Protein AF-A0A952RTI9-F1 (afdb_monomer)

Nearest PDB structures (foldseek):
  5ods-assembly3_C  TM=1.769E-01  e=3.449E+00  Mus musculus
  5ods-assembly1_A  TM=1.584E-01  e=3.066E+00  Mus musculus

pLDDT: mean 79.65, std 17.28, range [29.3, 97.5]

Radius of gyration: 19.79 Å; Cα contacts (8 Å, |Δi|>4): 293; chains: 1; bounding box: 66×37×66 Å

Sequence (195 aa):
MLRVKTCDDAWTSMADKKTHFGRAGEYYGMSELLLRGWNVAVPVVDVGDDVFVIDDNDKTTWRLQVKSAETGPIAEADGNGVKARFKLSRTQLRSLQRIELFYMLLIRVDASWRFLVIPRPELLEIRNTYVAAAADREGPGRRPLGDDTATTDGLPFEVVLRGEDATGWGASLTPYLERWPETLPVVAGGPGTIA

Structure (mmCIF, N/CA/C/O backbone):
data_AF-A0A952RTI9-F1
#
_entry.id   AF-A0A952RTI9-F1
#
loop_
_atom_site.group_PDB
_atom_site.id
_atom_site.type_symbol
_atom_site.label_atom_id
_atom_site.label_alt_id
_atom_site.label_comp_id
_atom_site.label_asym_id
_atom_site.label_entity_id
_atom_site.label_seq_id
_atom_site.pdbx_PDB_ins_code
_atom_site.Cartn_x
_atom_site.Cartn_y
_atom_site.Cartn_z
_atom_site.occupancy
_atom_site.B_iso_or_equiv
_atom_site.auth_seq_id
_atom_site.auth_comp_id
_atom_site.auth_asym_id
_atom_site.auth_atom_id
_atom_site.pdbx_PDB_model_num
ATOM 1 N N . MET A 1 1 ? -43.842 2.335 -42.121 1.00 35.84 1 MET A N 1
ATOM 2 C CA . MET A 1 1 ? -42.745 1.343 -42.108 1.00 35.84 1 MET A CA 1
ATOM 3 C C . MET A 1 1 ? -41.555 1.976 -41.392 1.00 35.84 1 MET A C 1
ATOM 5 O O . MET A 1 1 ? -41.280 3.140 -41.640 1.00 35.84 1 MET A O 1
ATOM 9 N N . LEU A 1 2 ? -40.976 1.242 -40.439 1.00 36.69 2 LEU A N 1
ATOM 10 C CA . LEU A 1 2 ? -39.936 1.604 -39.463 1.00 36.69 2 LEU A CA 1
ATOM 11 C C . LEU A 1 2 ? -38.740 2.440 -39.980 1.00 36.69 2 LEU A C 1
ATOM 13 O O . LEU A 1 2 ? -38.192 2.117 -41.028 1.00 36.69 2 LEU A O 1
ATOM 17 N N . ARG A 1 3 ? -38.184 3.323 -39.131 1.00 29.30 3 ARG A N 1
ATOM 18 C CA . ARG A 1 3 ? -37.031 3.019 -38.238 1.00 29.30 3 ARG A CA 1
ATOM 19 C C . ARG A 1 3 ? -36.640 4.259 -37.418 1.00 29.30 3 ARG A C 1
ATOM 21 O O . ARG A 1 3 ? -36.122 5.227 -37.962 1.00 29.30 3 ARG A O 1
ATOM 28 N N . VAL A 1 4 ? -36.836 4.189 -36.102 1.00 36.44 4 VAL A N 1
ATOM 29 C CA . VAL A 1 4 ? -36.137 5.046 -35.133 1.00 36.44 4 VAL A CA 1
ATOM 30 C C . VAL A 1 4 ? -34.721 4.486 -34.994 1.00 36.44 4 VAL A C 1
ATOM 32 O O . VAL A 1 4 ? -34.559 3.297 -34.721 1.00 36.44 4 VAL A O 1
ATOM 35 N N . LYS A 1 5 ? -33.698 5.312 -35.235 1.00 36.62 5 LYS A N 1
ATOM 36 C CA . LYS A 1 5 ? -32.313 5.002 -34.863 1.00 36.62 5 LYS A CA 1
ATOM 37 C C . LYS A 1 5 ? -32.137 5.383 -33.395 1.00 36.62 5 LYS A C 1
ATOM 39 O O . LYS A 1 5 ? -32.067 6.566 -33.083 1.00 36.62 5 LYS A O 1
ATOM 44 N N . THR A 1 6 ? -32.075 4.390 -32.518 1.00 40.50 6 THR A N 1
ATOM 45 C CA . THR A 1 6 ? -31.477 4.531 -31.190 1.00 40.50 6 THR A CA 1
ATOM 46 C C . THR A 1 6 ? -29.986 4.798 -31.364 1.00 40.50 6 THR A C 1
ATOM 48 O O . THR A 1 6 ? -29.289 4.063 -32.065 1.00 40.50 6 THR A O 1
ATOM 51 N N . CYS A 1 7 ? -29.518 5.892 -30.776 1.00 43.66 7 CYS A N 1
ATOM 52 C CA . CYS A 1 7 ? -28.118 6.282 -30.763 1.00 43.66 7 CYS A CA 1
ATOM 53 C C . CYS A 1 7 ? -27.741 6.700 -29.342 1.00 43.66 7 CYS A C 1
ATOM 55 O O . CYS A 1 7 ? -27.224 7.783 -29.151 1.00 43.66 7 CYS A O 1
ATOM 57 N N . ASP A 1 8 ? -28.027 5.850 -28.365 1.00 46.75 8 ASP A N 1
ATOM 58 C CA . ASP A 1 8 ? -27.614 6.003 -26.972 1.00 46.75 8 ASP A CA 1
ATOM 59 C C . ASP A 1 8 ? -27.373 4.585 -26.450 1.00 46.75 8 ASP A C 1
ATOM 61 O O . ASP A 1 8 ? -28.240 3.753 -26.683 1.00 46.75 8 ASP A O 1
ATOM 65 N N . ASP A 1 9 ? -26.182 4.299 -25.896 1.00 42.75 9 ASP A N 1
ATOM 66 C CA . ASP A 1 9 ? -25.894 3.205 -24.923 1.00 42.75 9 ASP A CA 1
ATOM 67 C C . ASP A 1 9 ? -24.438 2.682 -24.927 1.00 42.75 9 ASP A C 1
ATOM 69 O O . ASP A 1 9 ? -24.103 1.762 -24.184 1.00 42.75 9 ASP A O 1
ATOM 73 N N . ALA A 1 10 ? -23.508 3.262 -25.696 1.00 41.84 10 ALA A N 1
ATOM 74 C CA . ALA A 1 10 ? -22.124 2.752 -25.725 1.00 41.84 10 ALA A CA 1
ATOM 75 C C . ALA A 1 10 ? -21.120 3.487 -24.809 1.00 41.84 10 ALA A C 1
ATOM 77 O O . ALA A 1 10 ? -20.019 2.982 -24.601 1.00 41.84 10 ALA A O 1
ATOM 78 N N . TRP A 1 11 ? -21.460 4.653 -24.246 1.00 36.94 11 TRP A N 1
ATOM 79 C CA . TRP A 1 11 ? -20.490 5.498 -23.521 1.00 36.94 11 TRP A CA 1
ATOM 80 C C . TRP A 1 11 ? -20.607 5.477 -21.986 1.00 36.94 11 TRP A C 1
ATOM 82 O O . TRP A 1 11 ? -19.689 5.933 -21.309 1.00 36.94 11 TRP A O 1
ATOM 92 N N . THR A 1 12 ? -21.649 4.864 -21.418 1.00 39.53 12 THR A N 1
ATOM 93 C CA . THR A 1 12 ? -21.889 4.872 -19.956 1.00 39.53 12 THR A CA 1
ATOM 94 C C . THR A 1 12 ? -21.325 3.636 -19.223 1.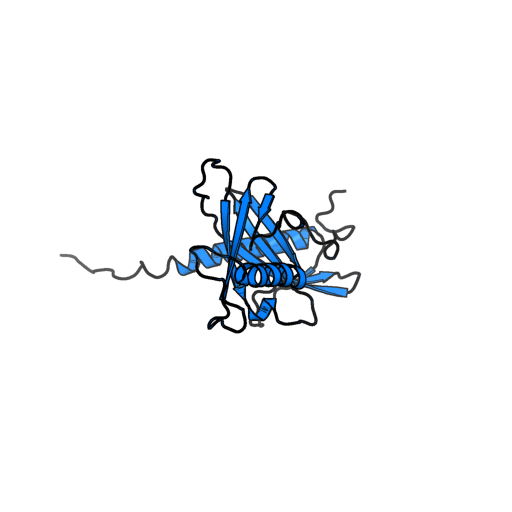00 39.53 12 THR A C 1
ATOM 96 O O . THR A 1 12 ? -21.234 3.625 -18.006 1.00 39.53 12 THR A O 1
ATOM 99 N N . SER A 1 13 ? -20.859 2.588 -19.921 1.00 43.34 13 SER A N 1
ATOM 100 C CA . SER A 1 13 ? -20.587 1.270 -19.294 1.00 43.34 13 SER A CA 1
ATOM 101 C C . SER A 1 13 ? -19.142 1.007 -18.809 1.00 43.34 13 SER A C 1
ATOM 103 O O . SER A 1 13 ? -18.921 0.094 -18.011 1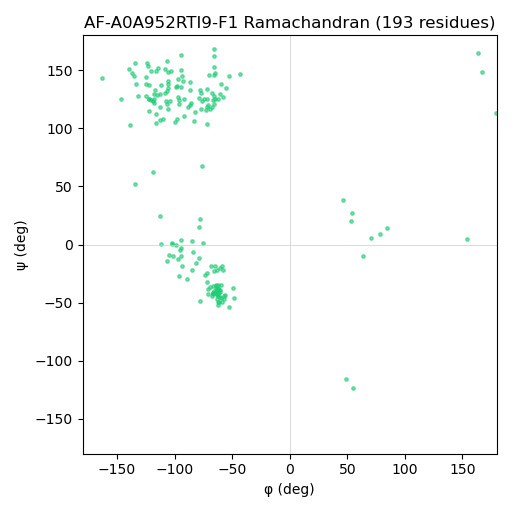.00 43.34 13 SER A O 1
ATOM 105 N N . MET A 1 14 ? -18.127 1.754 -19.268 1.00 38.09 14 MET A N 1
ATOM 106 C CA . MET A 1 14 ? -16.716 1.447 -18.935 1.00 38.09 14 MET A CA 1
ATOM 107 C C . MET A 1 14 ? -16.154 2.237 -17.746 1.00 38.09 14 MET A C 1
ATOM 109 O O . MET A 1 14 ? -15.252 1.739 -17.070 1.00 38.09 14 MET A O 1
ATOM 113 N N . ALA A 1 15 ? -16.678 3.436 -17.475 1.00 37.06 15 ALA A N 1
ATOM 114 C CA . ALA A 1 15 ? -16.286 4.226 -16.308 1.00 37.06 15 ALA A CA 1
ATOM 115 C C . ALA A 1 15 ? -16.779 3.575 -15.002 1.00 37.06 15 ALA A C 1
ATOM 117 O O . ALA A 1 15 ? -16.024 3.514 -14.036 1.00 37.06 15 ALA A O 1
ATOM 118 N N . ASP A 1 16 ? -17.976 2.977 -15.020 1.00 49.84 16 ASP A N 1
ATOM 119 C CA . ASP A 1 16 ? -18.555 2.288 -13.864 1.00 49.84 16 ASP A CA 1
ATOM 120 C C . ASP A 1 16 ? -17.783 1.024 -13.468 1.00 49.84 16 ASP A C 1
ATOM 122 O O . ASP A 1 16 ? -17.550 0.769 -12.295 1.00 49.84 16 ASP A O 1
ATOM 126 N N . LYS A 1 17 ? -17.321 0.188 -14.400 1.00 52.53 17 LYS A N 1
ATOM 127 C CA . LYS A 1 17 ? -16.718 -1.107 -14.010 1.00 52.53 17 LYS A CA 1
ATOM 128 C C . LYS A 1 17 ? -15.402 -0.956 -13.237 1.00 52.53 17 LYS A C 1
ATOM 130 O O . LYS A 1 17 ? -15.154 -1.709 -12.296 1.00 52.53 17 LYS A O 1
ATOM 135 N N . LYS A 1 18 ? -14.591 0.052 -13.580 1.00 59.44 18 LYS A N 1
ATOM 136 C CA . LYS A 1 18 ? -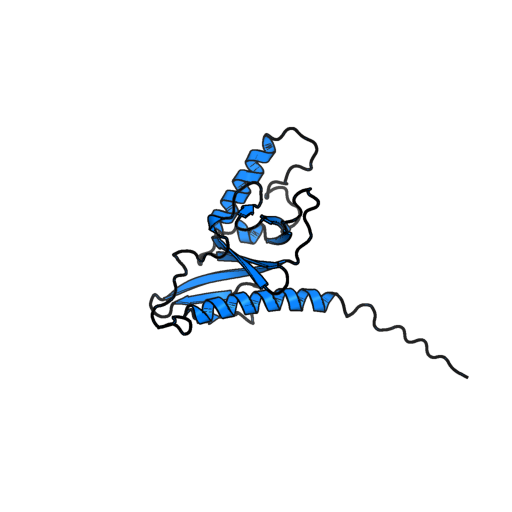13.334 0.345 -12.870 1.00 59.44 18 LYS A CA 1
ATOM 137 C C . LYS A 1 18 ? -13.573 0.932 -11.479 1.00 59.44 18 LYS A C 1
ATOM 139 O O . LYS A 1 18 ? -12.795 0.642 -10.572 1.00 59.44 18 LYS A O 1
ATOM 144 N N . THR A 1 19 ? -14.647 1.701 -11.285 1.00 70.00 19 THR A N 1
ATOM 145 C CA . THR A 1 19 ? -15.013 2.217 -9.957 1.00 70.00 19 THR A CA 1
ATOM 146 C C . THR A 1 19 ? -15.523 1.099 -9.048 1.00 70.00 19 THR A C 1
ATOM 148 O O . THR A 1 19 ? -15.126 1.059 -7.886 1.00 70.00 19 THR A O 1
ATOM 151 N N . HIS A 1 20 ? -16.293 0.133 -9.569 1.00 83.56 20 HIS A N 1
ATOM 152 C CA . HIS A 1 20 ? -16.716 -1.048 -8.799 1.00 83.56 20 HIS A CA 1
ATOM 153 C C . HIS A 1 20 ? -15.528 -1.910 -8.352 1.00 83.56 20 HIS A C 1
ATOM 155 O O . HIS A 1 20 ? -15.497 -2.355 -7.209 1.00 83.56 20 HIS A O 1
ATOM 161 N N . PHE A 1 21 ? -14.531 -2.123 -9.219 1.00 86.31 21 PHE A N 1
ATOM 162 C CA . PHE A 1 21 ? -13.329 -2.884 -8.860 1.00 86.31 21 PHE A CA 1
ATOM 163 C C . PHE A 1 21 ? -12.467 -2.164 -7.810 1.00 86.31 21 PHE A C 1
ATOM 165 O O . PHE A 1 21 ? -11.995 -2.785 -6.854 1.00 86.31 21 PHE A O 1
ATOM 172 N N . GLY A 1 22 ? -12.300 -0.844 -7.955 1.00 85.06 22 GLY A N 1
ATOM 173 C CA . GLY A 1 22 ? -11.693 0.019 -6.935 1.00 85.06 22 GLY A CA 1
ATOM 174 C C . GLY A 1 22 ? -12.379 -0.150 -5.581 1.00 85.06 22 GLY A C 1
ATOM 175 O O . GLY A 1 22 ? -11.751 -0.528 -4.591 1.00 85.06 22 GLY A O 1
ATOM 176 N N . ARG A 1 23 ? -13.704 0.017 -5.584 1.00 87.38 23 ARG A N 1
ATOM 177 C CA . ARG A 1 23 ? -14.547 -0.057 -4.391 1.00 87.38 23 ARG A CA 1
ATOM 178 C C . ARG A 1 23 ? -14.564 -1.444 -3.745 1.00 87.38 23 ARG A C 1
ATOM 180 O O . ARG A 1 23 ? -14.554 -1.544 -2.525 1.00 87.38 23 ARG A O 1
ATOM 187 N N . ALA A 1 24 ? -14.558 -2.515 -4.537 1.00 90.12 24 ALA A N 1
ATOM 188 C CA . ALA A 1 24 ? -14.469 -3.881 -4.022 1.00 90.12 24 ALA A CA 1
ATOM 189 C C . ALA A 1 24 ? -13.156 -4.112 -3.261 1.00 90.12 24 ALA A C 1
ATOM 191 O O . ALA A 1 24 ? -13.159 -4.754 -2.212 1.00 90.12 24 ALA A O 1
ATOM 192 N N . GLY A 1 25 ? -12.049 -3.554 -3.763 1.00 90.31 25 GLY A N 1
ATOM 193 C CA . GLY A 1 25 ? -10.776 -3.559 -3.051 1.00 90.31 25 GLY A CA 1
ATOM 194 C C . GLY A 1 25 ? -10.849 -2.783 -1.733 1.00 90.31 25 GLY A C 1
ATOM 195 O O . GLY A 1 25 ? -10.443 -3.290 -0.693 1.00 90.31 25 GLY A O 1
ATOM 196 N N . GLU A 1 26 ? -11.423 -1.581 -1.744 1.00 90.44 26 GLU A N 1
ATOM 197 C CA . GLU A 1 26 ? -11.623 -0.796 -0.518 1.00 90.44 26 GLU A CA 1
ATOM 198 C C . GLU A 1 26 ? -12.447 -1.556 0.531 1.00 90.44 26 GLU A C 1
ATOM 200 O O . GLU A 1 26 ? -12.034 -1.635 1.687 1.00 90.44 26 GLU A O 1
ATOM 205 N N . TYR A 1 27 ? -13.567 -2.173 0.138 1.00 92.06 27 TYR A N 1
ATOM 206 C CA . TYR A 1 27 ? -14.384 -2.988 1.045 1.00 92.06 27 TYR A CA 1
ATOM 207 C C . TYR A 1 27 ? -13.639 -4.199 1.592 1.00 92.06 27 TYR A C 1
ATOM 209 O O . TYR A 1 27 ? -13.789 -4.496 2.773 1.00 92.06 27 TYR A O 1
ATOM 217 N N . TYR A 1 28 ? -12.807 -4.848 0.778 1.00 93.31 28 TYR A N 1
ATOM 218 C CA . TYR A 1 28 ? -11.943 -5.928 1.244 1.00 93.31 28 TYR A CA 1
ATOM 219 C C . TYR A 1 28 ? -10.947 -5.441 2.310 1.00 93.31 28 TYR A C 1
ATOM 221 O O . TYR A 1 28 ? -10.856 -6.018 3.389 1.00 93.31 28 TYR A O 1
ATOM 229 N N . GLY A 1 29 ? -10.234 -4.338 2.056 1.00 91.25 29 GLY A N 1
ATOM 230 C CA . GLY A 1 29 ? -9.284 -3.788 3.031 1.00 91.25 29 GLY A CA 1
ATOM 231 C C . GLY A 1 29 ? -9.959 -3.382 4.345 1.00 91.25 29 GLY A C 1
ATOM 232 O O . GLY A 1 29 ? -9.448 -3.667 5.428 1.00 91.25 29 GLY A O 1
ATOM 233 N N . MET A 1 30 ? -11.143 -2.772 4.257 1.00 91.62 30 MET A N 1
ATOM 234 C CA . MET A 1 30 ? -11.935 -2.404 5.431 1.00 91.62 30 MET A CA 1
ATOM 235 C C . MET A 1 30 ? -12.455 -3.621 6.200 1.00 91.62 30 MET A C 1
ATOM 237 O O . MET A 1 30 ? -12.406 -3.609 7.429 1.00 91.62 30 MET A O 1
ATOM 241 N N . SER A 1 31 ? -12.928 -4.672 5.521 1.00 92.06 31 SER A N 1
ATOM 242 C CA . SER A 1 31 ? -13.403 -5.880 6.206 1.00 92.06 31 SER A CA 1
ATOM 243 C C . SER A 1 31 ? -12.283 -6.560 6.984 1.00 92.06 31 SER A C 1
ATOM 245 O O . SER A 1 31 ? -12.502 -6.967 8.121 1.00 92.06 31 SER A O 1
ATOM 247 N N . GLU A 1 32 ? -11.077 -6.619 6.417 1.00 92.88 32 GLU A N 1
ATOM 248 C CA . GLU A 1 32 ? -9.913 -7.185 7.104 1.00 92.88 32 GLU A CA 1
ATOM 249 C C . GLU A 1 32 ? -9.544 -6.389 8.363 1.00 92.88 32 GLU A C 1
ATOM 251 O O . GLU A 1 32 ? -9.291 -6.968 9.419 1.00 92.88 32 GLU A O 1
ATOM 256 N N . LEU A 1 33 ? -9.562 -5.055 8.291 1.00 90.31 33 LEU A N 1
ATOM 257 C CA . LEU A 1 33 ? -9.317 -4.198 9.454 1.00 90.31 33 LEU A CA 1
ATOM 258 C C . LEU A 1 33 ? -10.369 -4.387 10.553 1.00 90.31 33 LEU A C 1
ATOM 260 O O . LEU A 1 33 ? -10.013 -4.524 11.725 1.00 90.31 33 LEU A O 1
ATOM 264 N N . LEU A 1 34 ? -11.649 -4.440 10.175 1.00 89.19 34 LEU A N 1
ATOM 265 C CA . LEU A 1 34 ? -12.750 -4.681 11.109 1.00 89.19 34 LEU A CA 1
ATOM 266 C C . LEU A 1 34 ? -12.605 -6.042 11.794 1.00 89.19 34 LEU A C 1
ATOM 268 O O . LEU A 1 34 ? -12.724 -6.125 13.014 1.00 89.19 34 LEU A O 1
ATOM 272 N N . LEU A 1 35 ? -12.284 -7.099 11.039 1.00 87.94 35 LEU A N 1
ATOM 273 C CA . LEU A 1 35 ? -12.009 -8.431 11.591 1.00 87.94 35 LEU A CA 1
ATOM 274 C C . LEU A 1 35 ? -10.829 -8.403 12.569 1.00 87.94 35 LEU A C 1
ATOM 276 O O . LEU A 1 35 ? -10.855 -9.066 13.602 1.00 87.94 35 LEU A O 1
ATOM 280 N N . ARG A 1 36 ? -9.823 -7.570 12.312 1.00 88.06 36 ARG A N 1
ATOM 281 C CA . ARG A 1 36 ? -8.685 -7.372 13.219 1.00 88.06 36 ARG A CA 1
ATOM 282 C C . ARG A 1 36 ? -9.013 -6.525 14.454 1.00 88.06 36 ARG A C 1
ATOM 284 O O . ARG A 1 36 ? -8.119 -6.314 15.267 1.00 88.06 36 ARG A O 1
ATOM 291 N N . GLY A 1 37 ? -10.262 -6.078 14.612 1.00 86.06 37 GLY A N 1
ATOM 292 C CA . GLY A 1 37 ? -10.751 -5.322 15.769 1.00 86.06 37 GLY A CA 1
ATOM 293 C C . GLY A 1 37 ? -10.508 -3.819 15.698 1.00 86.06 37 GLY A C 1
ATOM 294 O O . GLY A 1 37 ? -10.652 -3.135 16.706 1.00 86.06 37 GLY A O 1
ATOM 295 N N . TRP A 1 38 ? -10.164 -3.297 14.521 1.00 86.88 38 TRP A N 1
ATOM 296 C CA . TRP A 1 38 ? -9.994 -1.864 14.325 1.00 86.88 38 TRP A CA 1
ATOM 297 C C . TRP A 1 38 ? -11.311 -1.187 13.974 1.00 86.88 38 TRP A C 1
ATOM 299 O O . TRP A 1 38 ? -12.074 -1.685 13.145 1.00 86.88 38 TRP A O 1
ATOM 309 N N . ASN A 1 39 ? -11.537 0.003 14.531 1.00 85.38 39 ASN A N 1
ATOM 310 C CA . ASN A 1 39 ? -12.637 0.852 14.099 1.00 85.38 39 ASN A CA 1
ATOM 311 C C . ASN A 1 39 ? -12.255 1.557 12.799 1.00 85.38 39 ASN A C 1
ATOM 313 O O . ASN A 1 39 ? -11.224 2.226 12.713 1.00 85.38 39 ASN A O 1
ATOM 317 N N . VAL A 1 40 ? -13.102 1.408 11.786 1.00 86.38 40 VAL A N 1
ATOM 318 C CA . VAL A 1 40 ? -12.881 1.960 10.451 1.00 86.38 40 VAL A CA 1
ATOM 319 C C . VAL A 1 40 ? -13.823 3.138 10.225 1.00 86.38 40 VAL A C 1
ATOM 321 O O . VAL A 1 40 ? -15.041 2.989 10.307 1.00 86.38 40 VAL A O 1
ATOM 324 N N . ALA A 1 41 ? -13.265 4.305 9.909 1.00 83.81 41 ALA A N 1
ATOM 325 C CA . ALA A 1 41 ? -14.017 5.510 9.578 1.00 83.81 41 ALA A CA 1
ATOM 326 C C . ALA A 1 41 ? -13.706 5.962 8.145 1.00 83.81 41 ALA A C 1
ATOM 328 O O . ALA A 1 41 ? -12.551 6.186 7.781 1.00 83.81 41 ALA A O 1
ATOM 329 N N . VAL A 1 42 ? -14.756 6.124 7.335 1.00 79.69 42 VAL A N 1
ATOM 330 C CA . VAL A 1 42 ? -14.657 6.631 5.960 1.00 79.69 42 VAL A CA 1
ATOM 331 C C . VAL A 1 42 ? -15.183 8.068 5.930 1.00 79.69 42 VAL A C 1
ATOM 333 O O . VAL A 1 42 ? -16.363 8.285 6.225 1.00 79.69 42 VAL A O 1
ATOM 336 N N . PRO A 1 43 ? -14.352 9.068 5.597 1.00 67.12 43 PRO A N 1
ATOM 337 C CA . PRO A 1 43 ? -14.804 10.447 5.504 1.00 67.12 43 PRO A CA 1
ATOM 338 C C . PRO A 1 43 ? -15.681 10.621 4.257 1.00 67.12 43 PRO A C 1
ATOM 340 O O . PRO A 1 43 ? -15.237 10.427 3.134 1.00 67.12 43 PRO A O 1
ATOM 343 N N . VAL A 1 44 ? -16.946 11.002 4.446 1.00 58.84 44 VAL A N 1
ATOM 344 C CA . VAL A 1 44 ? -17.898 11.217 3.333 1.00 58.84 44 VAL A CA 1
ATOM 345 C C . VAL A 1 44 ? -17.778 12.625 2.729 1.00 58.84 44 VAL A C 1
ATOM 347 O O . VAL A 1 44 ? -18.185 12.854 1.595 1.00 58.84 44 VAL A O 1
ATOM 350 N N . VAL A 1 45 ? -17.236 13.580 3.492 1.00 53.97 45 VAL A N 1
ATOM 351 C CA . VAL A 1 45 ? -17.219 15.018 3.155 1.00 53.97 45 VAL A CA 1
ATOM 352 C C . VAL A 1 45 ? -15.832 15.504 2.720 1.00 53.97 45 VAL A C 1
ATOM 354 O O . VAL A 1 45 ? -15.713 16.589 2.155 1.00 53.97 45 VAL A O 1
ATOM 357 N N . ASP A 1 46 ? -14.784 14.719 2.970 1.00 47.47 46 ASP A N 1
ATOM 358 C CA . ASP A 1 46 ? -13.410 15.113 2.666 1.00 47.47 46 ASP A CA 1
ATOM 359 C C . ASP A 1 46 ? -12.976 14.592 1.289 1.00 47.47 46 ASP A C 1
ATOM 361 O O . ASP A 1 46 ? -13.422 13.542 0.832 1.00 47.47 46 ASP A O 1
ATOM 365 N N . VAL A 1 47 ? -12.084 15.321 0.623 1.00 53.50 47 VAL A N 1
ATOM 366 C CA . VAL A 1 47 ? -11.635 15.068 -0.765 1.00 53.50 47 VAL A CA 1
ATOM 367 C C . VAL A 1 47 ? -10.608 13.914 -0.827 1.00 53.50 47 VAL A C 1
ATOM 369 O O . VAL A 1 47 ? -9.807 13.816 -1.753 1.00 53.50 47 VAL A O 1
ATOM 372 N N . GLY A 1 48 ? -10.592 13.040 0.182 1.00 54.84 48 GLY A N 1
ATOM 373 C CA . GLY A 1 48 ? -9.612 11.967 0.339 1.00 54.84 48 GLY A CA 1
ATOM 374 C C . GLY A 1 48 ? -10.176 10.587 0.009 1.00 54.84 48 GLY A C 1
ATOM 375 O O . GLY A 1 48 ? -11.222 10.205 0.519 1.00 54.84 48 GLY A O 1
ATOM 376 N N . ASP A 1 49 ? -9.420 9.799 -0.760 1.00 61.91 49 ASP A N 1
ATOM 377 C CA . ASP A 1 49 ? -9.654 8.357 -0.976 1.00 61.91 49 ASP A CA 1
ATOM 378 C C . ASP A 1 49 ? -9.146 7.500 0.213 1.00 61.91 49 ASP A C 1
ATOM 380 O O . ASP A 1 49 ? -8.905 6.299 0.066 1.00 61.91 49 ASP A O 1
ATOM 384 N N . ASP A 1 50 ? -8.877 8.120 1.364 1.00 69.81 50 ASP A N 1
ATOM 385 C CA . ASP A 1 50 ? -8.224 7.483 2.506 1.00 69.81 50 ASP A CA 1
ATOM 386 C C . ASP A 1 50 ? -9.241 7.003 3.544 1.00 69.81 50 ASP A C 1
ATOM 388 O O . ASP A 1 50 ? -10.220 7.680 3.860 1.00 69.81 50 ASP A O 1
ATOM 392 N N . VAL A 1 51 ? -8.952 5.849 4.137 1.00 78.44 51 VAL A N 1
ATOM 393 C CA . VAL A 1 51 ? -9.689 5.278 5.264 1.00 78.44 51 VAL A CA 1
ATOM 394 C C . VAL A 1 51 ? -8.951 5.602 6.561 1.00 78.44 51 VAL A C 1
ATOM 396 O O . VAL A 1 51 ? -7.731 5.457 6.630 1.00 78.44 51 VAL A O 1
ATOM 399 N N . PHE A 1 52 ? -9.669 6.013 7.605 1.00 81.75 52 PHE 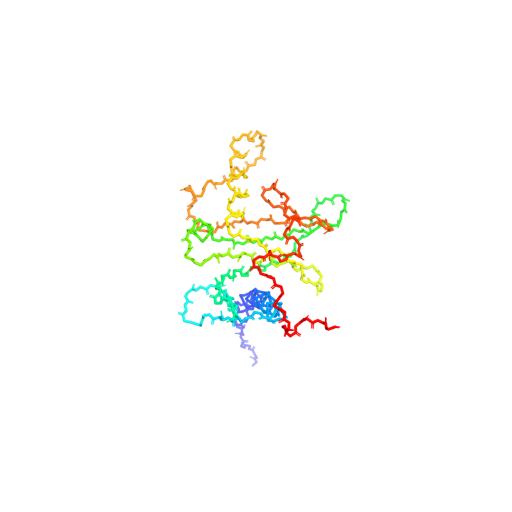A N 1
ATOM 400 C CA . PHE A 1 52 ? -9.100 6.171 8.943 1.00 81.75 52 PHE A CA 1
ATOM 401 C C . PHE A 1 52 ? -9.327 4.911 9.766 1.00 81.75 52 PHE A C 1
ATOM 403 O O . PHE A 1 52 ? -10.421 4.348 9.783 1.00 81.75 52 PHE A O 1
ATOM 410 N N . VAL A 1 53 ? -8.279 4.490 10.459 1.00 77.69 53 VAL A N 1
ATOM 411 C CA . VAL A 1 53 ? -8.265 3.299 11.301 1.00 77.69 53 VAL A CA 1
ATOM 412 C C . VAL A 1 53 ? -7.929 3.745 12.717 1.00 77.69 53 VAL A C 1
ATOM 414 O O . VAL A 1 53 ? -6.927 4.430 12.916 1.00 77.69 53 VAL A O 1
ATOM 417 N N . ILE A 1 54 ? -8.783 3.411 13.680 1.00 80.69 54 ILE A N 1
ATOM 418 C CA . ILE A 1 54 ? -8.685 3.886 15.063 1.00 80.69 54 ILE A CA 1
ATOM 419 C C . ILE A 1 54 ? -8.653 2.681 16.002 1.00 80.69 54 ILE A C 1
ATOM 421 O O . ILE A 1 54 ? -9.530 1.816 15.927 1.00 80.69 54 ILE A O 1
ATOM 425 N N . ASP A 1 55 ? -7.658 2.640 16.888 1.00 76.50 55 ASP A N 1
ATOM 426 C CA . ASP A 1 55 ? -7.680 1.763 18.062 1.00 76.50 55 ASP A CA 1
ATOM 427 C C . ASP A 1 55 ? -8.402 2.488 19.199 1.00 76.50 55 ASP A C 1
ATOM 429 O O . ASP A 1 55 ? -7.982 3.570 19.617 1.00 76.50 55 ASP A O 1
ATOM 433 N N . ASP A 1 56 ? -9.492 1.907 19.693 1.00 65.50 56 ASP A N 1
ATOM 434 C CA . ASP A 1 56 ? -10.260 2.483 20.800 1.00 65.50 56 ASP A CA 1
ATOM 435 C C . ASP A 1 56 ? -9.510 2.377 22.143 1.00 65.50 56 ASP A C 1
ATOM 437 O O . ASP A 1 56 ? -9.704 3.204 23.034 1.00 65.50 56 ASP A O 1
ATOM 441 N N . ASN A 1 57 ? -8.596 1.405 22.275 1.00 64.69 57 ASN A N 1
ATOM 442 C CA . ASN A 1 57 ? -7.842 1.174 23.509 1.00 64.69 57 ASN A CA 1
ATOM 443 C C . ASN A 1 57 ? -6.699 2.183 23.671 1.00 64.69 57 ASN A C 1
ATOM 445 O O . ASN A 1 57 ? -6.570 2.810 24.722 1.00 64.69 57 ASN A O 1
ATOM 449 N N . ASP A 1 58 ? -5.909 2.374 22.611 1.00 66.25 58 ASP A N 1
ATOM 450 C CA . ASP A 1 58 ? -4.705 3.219 22.632 1.00 66.25 58 ASP A CA 1
ATOM 451 C C . ASP A 1 58 ? -4.906 4.603 21.993 1.00 66.25 58 ASP A C 1
ATOM 453 O O . ASP A 1 58 ? -3.976 5.410 21.938 1.00 66.25 58 ASP A O 1
ATOM 457 N N . LYS A 1 59 ? -6.115 4.909 21.496 1.00 70.50 59 LYS A N 1
ATOM 458 C CA . LYS A 1 59 ? -6.463 6.158 20.780 1.00 70.50 59 LYS A CA 1
ATOM 459 C C . LYS A 1 59 ? -5.539 6.477 19.600 1.00 70.50 59 LYS A C 1
ATOM 461 O O . LYS A 1 59 ? -5.467 7.623 19.145 1.00 70.50 59 LYS A O 1
ATOM 466 N N . THR A 1 60 ? -4.833 5.472 19.091 1.00 79.31 60 THR A N 1
ATOM 467 C CA . THR A 1 60 ? -3.945 5.630 17.945 1.00 79.31 60 THR A CA 1
ATOM 468 C C . THR A 1 60 ? -4.787 5.670 16.681 1.00 79.31 60 THR A C 1
ATOM 470 O O . THR A 1 60 ? -5.702 4.869 16.500 1.00 79.31 60 THR A O 1
ATOM 473 N N . THR A 1 61 ? -4.496 6.636 15.813 1.00 85.50 61 THR A N 1
ATOM 474 C CA . THR A 1 61 ? -5.170 6.797 14.524 1.00 85.50 61 THR A CA 1
ATOM 475 C C . THR A 1 61 ? -4.154 6.622 13.408 1.00 85.50 61 THR A C 1
ATOM 477 O O . THR A 1 61 ? -3.098 7.251 13.439 1.00 85.50 61 THR A O 1
ATOM 480 N N . TRP A 1 62 ? -4.502 5.822 12.407 1.00 89.00 62 TRP A N 1
ATOM 481 C CA . TRP A 1 62 ? -3.727 5.611 11.188 1.00 89.00 62 TRP A CA 1
ATOM 482 C C . TRP A 1 62 ? -4.574 5.924 9.955 1.00 89.00 62 TRP A C 1
ATOM 484 O O . TRP A 1 62 ? -5.805 5.854 9.997 1.00 89.00 62 TRP A O 1
ATOM 494 N N . ARG A 1 63 ? -3.921 6.259 8.839 1.00 90.56 63 ARG A N 1
ATOM 495 C CA . ARG A 1 63 ? -4.569 6.378 7.526 1.00 90.56 63 ARG A CA 1
ATOM 496 C C . ARG A 1 63 ? -4.195 5.191 6.655 1.00 90.56 63 ARG A C 1
ATOM 498 O O . ARG A 1 63 ? -3.029 4.809 6.601 1.00 90.56 63 ARG A O 1
ATOM 505 N N . LEU A 1 64 ? -5.164 4.658 5.927 1.00 90.44 64 LEU A N 1
ATOM 506 C CA . LEU A 1 64 ? -4.980 3.593 4.955 1.00 90.44 64 LEU A CA 1
ATOM 507 C C . LEU A 1 64 ? -5.468 4.058 3.580 1.00 90.44 64 LEU A C 1
ATOM 509 O O . LEU A 1 64 ? -6.662 4.268 3.377 1.00 90.44 64 LEU A O 1
ATOM 513 N N . GLN A 1 65 ? -4.550 4.164 2.622 1.00 92.00 65 GLN A N 1
ATOM 514 C CA . GLN A 1 65 ? -4.883 4.334 1.211 1.00 92.00 65 GLN A CA 1
ATOM 515 C C . GLN A 1 65 ? -4.964 2.956 0.562 1.00 92.00 65 GLN A C 1
ATOM 517 O O . GLN A 1 65 ? -3.943 2.298 0.346 1.00 92.00 65 GLN A O 1
ATOM 522 N N . VAL A 1 66 ? -6.168 2.539 0.181 1.00 92.06 66 VAL A N 1
ATOM 523 C CA . VAL A 1 66 ? -6.346 1.320 -0.613 1.00 92.06 66 VAL A CA 1
ATOM 524 C C . VAL A 1 66 ? -6.210 1.662 -2.095 1.00 92.06 66 VAL A C 1
ATOM 526 O O . VAL A 1 66 ? -6.793 2.636 -2.573 1.00 92.06 66 VAL A O 1
ATOM 529 N N . LYS A 1 67 ? -5.431 0.874 -2.838 1.00 92.69 67 LYS A N 1
ATOM 530 C CA . LYS A 1 67 ? -5.415 0.890 -4.307 1.00 92.69 67 LYS A CA 1
ATOM 531 C C . LYS A 1 67 ? -5.504 -0.545 -4.801 1.00 92.69 67 LYS A C 1
ATOM 533 O O . LYS A 1 67 ? -4.710 -1.384 -4.391 1.00 92.69 67 LYS A O 1
ATOM 538 N N . SER A 1 68 ? -6.443 -0.822 -5.699 1.00 91.38 68 SER A N 1
ATOM 539 C CA . SER A 1 68 ? -6.563 -2.122 -6.355 1.00 91.38 68 SER A CA 1
ATOM 540 C C . SER A 1 68 ? -6.092 -2.051 -7.804 1.00 91.38 68 SER A C 1
ATOM 542 O O . SER A 1 68 ? -6.207 -1.018 -8.469 1.00 91.38 68 SER A O 1
ATOM 544 N N . ALA A 1 69 ? -5.536 -3.156 -8.292 1.00 88.38 69 ALA A N 1
ATOM 545 C CA . ALA A 1 69 ? -5.121 -3.297 -9.678 1.00 88.38 69 ALA A CA 1
ATOM 546 C C . ALA A 1 69 ? -5.599 -4.627 -10.267 1.00 88.38 69 ALA A C 1
ATOM 548 O O . ALA A 1 69 ? -5.506 -5.683 -9.634 1.00 88.38 69 ALA A O 1
ATOM 549 N N . GLU A 1 70 ? -6.080 -4.560 -11.508 1.00 79.00 70 GLU A N 1
ATOM 550 C CA . GLU A 1 70 ? -6.210 -5.735 -12.364 1.00 79.00 70 GLU A CA 1
ATOM 551 C C . GLU A 1 70 ? -4.813 -6.212 -12.778 1.00 79.00 70 GLU A C 1
ATOM 553 O O . GLU A 1 70 ? -3.882 -5.414 -12.958 1.00 79.00 70 GLU A O 1
ATOM 558 N N . THR A 1 71 ? -4.661 -7.526 -12.909 1.00 83.00 71 THR A N 1
ATOM 559 C CA . THR A 1 71 ? -3.398 -8.161 -13.270 1.00 83.00 71 THR A CA 1
ATOM 560 C C . THR A 1 71 ? -3.298 -8.392 -14.773 1.00 83.00 71 THR A C 1
ATOM 562 O O . THR A 1 71 ? -4.281 -8.674 -15.455 1.00 83.00 71 THR A O 1
ATOM 565 N N . GLY A 1 72 ? -2.083 -8.267 -15.301 1.00 77.75 72 GLY A N 1
ATOM 566 C CA . GLY A 1 72 ? -1.714 -8.761 -16.623 1.00 77.75 72 GLY A CA 1
ATOM 567 C C . GLY A 1 72 ? -0.687 -9.891 -16.505 1.00 77.75 72 GLY A C 1
ATOM 568 O O . GLY A 1 72 ? 0.088 -9.901 -15.541 1.00 77.75 72 GLY A O 1
ATOM 569 N N . PRO A 1 73 ? -0.645 -10.829 -17.465 1.00 73.88 73 PRO A N 1
ATOM 570 C CA . PRO A 1 73 ? 0.372 -11.874 -17.483 1.00 73.88 73 PRO A CA 1
ATOM 571 C C . PRO A 1 73 ? 1.766 -11.272 -17.695 1.00 73.88 73 PRO A C 1
ATOM 573 O O . PRO A 1 73 ? 1.931 -10.269 -18.399 1.00 73.88 73 PRO A O 1
ATOM 576 N N . ILE A 1 74 ? 2.784 -11.901 -17.109 1.00 74.50 74 ILE A N 1
ATOM 577 C CA . ILE A 1 74 ? 4.182 -11.603 -17.425 1.00 74.50 74 ILE A CA 1
ATOM 578 C C . ILE A 1 74 ? 4.566 -12.438 -18.646 1.00 74.50 74 ILE A C 1
ATOM 580 O O . ILE A 1 74 ? 4.455 -13.659 -18.630 1.00 74.50 74 ILE A O 1
ATOM 584 N N . ALA A 1 75 ? 4.998 -11.775 -19.720 1.00 57.88 75 ALA A N 1
ATOM 585 C CA . ALA A 1 75 ? 5.487 -12.432 -20.928 1.00 57.88 75 ALA A CA 1
ATOM 586 C C . ALA A 1 75 ? 6.914 -12.970 -20.703 1.00 57.88 75 ALA A C 1
ATOM 588 O O . ALA A 1 75 ? 7.871 -12.442 -21.259 1.00 57.88 75 ALA A O 1
ATOM 589 N N . GLU A 1 76 ? 7.072 -13.974 -19.843 1.00 56.12 76 GLU A N 1
ATOM 590 C CA . GLU A 1 76 ? 8.345 -14.667 -19.603 1.00 56.12 76 GLU A CA 1
ATOM 591 C C . GLU A 1 76 ? 8.139 -16.190 -19.586 1.00 56.12 76 GLU A C 1
ATOM 593 O O . GLU A 1 76 ? 7.033 -16.677 -19.347 1.00 56.12 76 GLU A O 1
ATOM 598 N N . ALA A 1 77 ? 9.217 -16.931 -19.868 1.00 49.38 77 ALA A N 1
ATOM 599 C CA . ALA A 1 77 ? 9.232 -18.371 -20.148 1.00 49.38 77 ALA A CA 1
ATOM 600 C C . ALA A 1 77 ? 8.681 -19.267 -19.019 1.00 49.38 77 ALA A C 1
ATOM 602 O O . ALA A 1 77 ? 8.279 -20.398 -19.290 1.00 49.38 77 ALA A O 1
ATOM 603 N N . ASP A 1 78 ? 8.602 -18.750 -17.790 1.00 52.75 78 ASP A N 1
ATOM 604 C CA . ASP A 1 78 ? 8.298 -19.539 -16.591 1.00 52.75 78 ASP A CA 1
ATOM 605 C C . ASP A 1 78 ? 6.822 -19.442 -16.153 1.00 52.75 78 ASP A C 1
ATOM 607 O O . ASP A 1 78 ? 6.423 -20.052 -15.164 1.00 52.75 78 ASP A O 1
ATOM 611 N N . GLY A 1 79 ? 5.996 -18.677 -16.882 1.00 54.97 79 GLY A N 1
ATOM 612 C CA . GLY A 1 79 ? 4.525 -18.740 -16.877 1.00 54.97 79 GLY A CA 1
ATOM 613 C C . GLY A 1 79 ? 3.767 -18.393 -15.584 1.00 54.97 79 GLY A C 1
ATOM 614 O O . GLY A 1 79 ? 2.551 -18.240 -15.645 1.00 54.97 79 GLY A O 1
ATOM 615 N N . ASN A 1 80 ? 4.431 -18.241 -14.435 1.00 71.44 80 ASN A N 1
ATOM 616 C CA . ASN A 1 80 ? 3.765 -18.271 -13.123 1.00 71.44 80 ASN A CA 1
ATOM 617 C C . ASN A 1 80 ? 3.762 -16.933 -12.360 1.00 71.44 80 ASN A C 1
ATOM 619 O O . 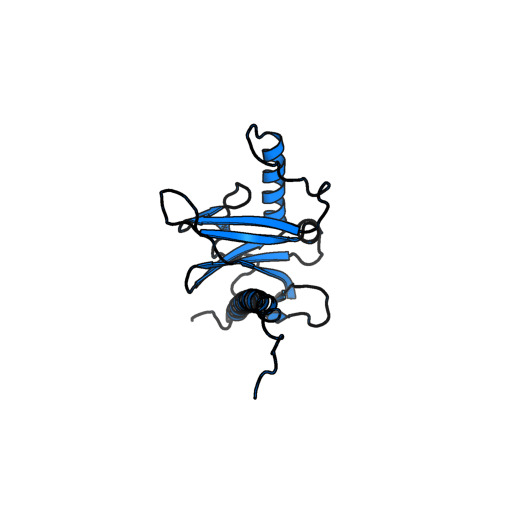ASN A 1 80 ? 3.707 -16.903 -11.130 1.00 71.44 80 ASN A O 1
ATOM 623 N N . GLY A 1 81 ? 3.868 -15.816 -13.081 1.00 82.56 81 GLY A N 1
ATOM 624 C CA . GLY A 1 81 ? 3.912 -14.482 -12.490 1.00 82.56 81 GLY A CA 1
ATOM 625 C C . GLY A 1 81 ? 2.850 -13.543 -13.046 1.00 82.56 81 GLY A C 1
ATOM 626 O O . GLY A 1 81 ? 2.540 -13.562 -14.240 1.00 82.56 81 GLY A O 1
ATOM 627 N N . VAL A 1 82 ? 2.327 -12.678 -12.180 1.00 90.56 82 VAL A N 1
ATOM 628 C CA . VAL A 1 82 ? 1.370 -11.630 -12.550 1.00 90.56 82 VAL A CA 1
ATOM 629 C C . VAL A 1 82 ? 1.955 -10.253 -12.302 1.00 90.56 82 VAL A C 1
ATOM 631 O O . VAL A 1 82 ? 2.758 -10.033 -11.393 1.00 90.56 82 VAL A O 1
ATOM 634 N N . LYS A 1 83 ? 1.527 -9.300 -13.123 1.00 92.56 83 LYS A N 1
ATOM 635 C CA . LYS A 1 83 ? 1.957 -7.912 -13.055 1.00 92.56 83 LYS A CA 1
ATOM 636 C C . LYS A 1 83 ? 0.772 -7.007 -12.787 1.00 92.56 83 LYS A C 1
ATOM 638 O O . LYS A 1 83 ? -0.191 -6.993 -13.549 1.00 92.56 83 LYS A O 1
ATOM 643 N N . ALA A 1 84 ? 0.870 -6.238 -11.712 1.00 93.25 84 ALA A N 1
ATOM 644 C CA . ALA A 1 84 ? -0.137 -5.291 -11.264 1.00 93.25 84 ALA A CA 1
ATOM 645 C C . ALA A 1 84 ? 0.388 -3.862 -11.415 1.00 93.25 84 ALA A C 1
ATOM 647 O O . ALA A 1 84 ? 1.542 -3.569 -11.094 1.00 93.25 84 ALA A O 1
ATOM 648 N N . ARG A 1 85 ? -0.459 -2.958 -11.913 1.00 93.50 85 ARG A N 1
ATOM 649 C CA . ARG A 1 85 ? -0.110 -1.545 -12.095 1.00 93.50 85 ARG A CA 1
ATOM 650 C C . ARG A 1 85 ? -0.998 -0.659 -11.247 1.00 93.50 85 ARG A C 1
ATOM 652 O O . ARG A 1 85 ? -2.208 -0.613 -11.438 1.00 93.50 85 ARG A O 1
ATOM 659 N N . PHE A 1 86 ? -0.355 0.108 -10.385 1.00 93.12 86 PHE A N 1
ATOM 660 C CA . PHE A 1 86 ? -0.969 1.101 -9.527 1.00 93.12 86 PHE A CA 1
ATOM 661 C C . PHE A 1 86 ? -0.620 2.505 -10.012 1.00 93.12 86 PHE A C 1
ATOM 663 O O . PHE A 1 86 ? 0.443 2.758 -10.589 1.00 93.12 86 PHE A O 1
ATOM 670 N N . LYS A 1 87 ? -1.526 3.440 -9.741 1.00 91.88 87 LYS A N 1
ATOM 671 C CA . LYS A 1 87 ? -1.275 4.872 -9.871 1.00 91.88 87 LYS A CA 1
ATOM 672 C C . LYS A 1 87 ? -1.294 5.473 -8.471 1.00 91.88 87 LYS A C 1
ATOM 674 O O . LYS A 1 87 ? -2.357 5.575 -7.865 1.00 91.88 87 LYS A O 1
ATOM 679 N N . LEU A 1 88 ? -0.120 5.836 -7.970 1.00 92.56 88 LEU A N 1
ATOM 680 C CA . LEU A 1 88 ? 0.047 6.518 -6.687 1.00 92.56 88 LEU A CA 1
ATOM 681 C C . LEU A 1 88 ? 0.102 8.037 -6.905 1.00 92.56 88 LEU A C 1
ATOM 683 O O . LEU A 1 88 ? 0.329 8.492 -8.030 1.00 92.56 88 LEU A O 1
ATOM 687 N N . SER A 1 89 ? -0.102 8.816 -5.846 1.00 90.75 89 SER A N 1
ATOM 688 C CA . SER A 1 89 ? 0.118 10.267 -5.854 1.00 90.75 89 SER A CA 1
ATOM 689 C C . SER A 1 89 ? 1.550 10.572 -5.407 1.00 90.75 89 SER A C 1
ATOM 691 O O . SER A 1 89 ? 1.975 10.145 -4.331 1.00 90.75 89 SE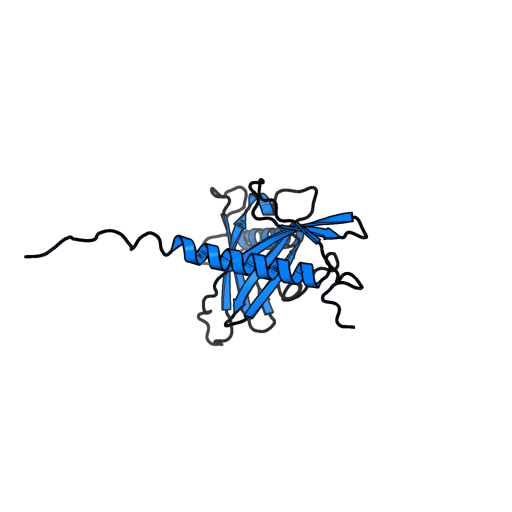R A O 1
ATOM 693 N N . ARG A 1 90 ? 2.310 11.313 -6.225 1.00 90.38 90 ARG A N 1
ATOM 694 C CA . ARG A 1 90 ? 3.665 11.773 -5.863 1.00 90.38 90 ARG A CA 1
ATOM 695 C C . ARG A 1 90 ? 3.615 12.694 -4.656 1.00 90.38 90 ARG A C 1
ATOM 697 O O . ARG A 1 90 ? 4.441 12.576 -3.754 1.00 90.38 90 ARG A O 1
ATOM 704 N N . THR A 1 91 ? 2.642 13.597 -4.649 1.00 88.81 91 THR A N 1
ATOM 705 C CA . THR A 1 91 ? 2.426 14.558 -3.571 1.00 88.81 91 THR A CA 1
ATOM 706 C C . THR A 1 91 ? 2.115 13.813 -2.282 1.00 88.81 91 THR A C 1
ATOM 708 O O . THR A 1 91 ? 2.837 13.990 -1.310 1.00 88.81 91 THR A O 1
ATOM 711 N N . GLN A 1 92 ? 1.149 12.890 -2.287 1.00 88.31 92 GLN A N 1
ATOM 712 C CA . GLN A 1 92 ? 0.788 12.103 -1.101 1.00 88.31 92 GLN A CA 1
ATOM 713 C C . GLN A 1 92 ? 1.954 11.247 -0.581 1.00 88.31 92 GLN A C 1
ATOM 715 O O . GLN A 1 92 ? 2.152 11.150 0.628 1.00 88.31 92 GLN A O 1
ATOM 720 N N . LEU A 1 93 ? 2.755 10.651 -1.473 1.00 90.75 93 LEU A N 1
ATOM 721 C CA . LEU A 1 93 ? 3.921 9.855 -1.078 1.00 90.75 93 LEU A CA 1
ATOM 722 C C . LEU A 1 93 ? 4.979 10.705 -0.349 1.00 90.75 93 LEU A C 1
ATOM 724 O O . LEU A 1 93 ? 5.568 10.256 0.637 1.00 90.75 93 LEU A O 1
ATOM 728 N N . ARG A 1 94 ? 5.192 11.949 -0.798 1.00 89.31 94 ARG A N 1
ATOM 729 C CA . ARG A 1 94 ? 6.219 12.860 -0.262 1.00 89.31 94 ARG A CA 1
ATOM 730 C C . ARG A 1 94 ? 5.744 13.720 0.904 1.00 89.31 94 ARG A C 1
ATOM 732 O O . ARG A 1 94 ? 6.561 14.114 1.733 1.00 89.31 94 ARG A O 1
ATOM 739 N N . SER A 1 95 ? 4.458 14.048 0.960 1.00 86.50 95 SER A N 1
ATOM 740 C CA . SER A 1 95 ? 3.908 14.912 1.997 1.00 86.50 95 SER A CA 1
ATOM 741 C C . SER A 1 95 ? 4.006 14.236 3.358 1.00 86.50 95 SER A C 1
ATOM 743 O O . SER A 1 95 ? 3.418 13.182 3.589 1.00 86.50 95 SER A O 1
ATOM 745 N N . LEU A 1 96 ? 4.710 14.888 4.282 1.00 83.56 96 LEU A N 1
ATOM 746 C CA . LEU A 1 96 ? 4.638 14.535 5.692 1.00 83.56 96 LEU A CA 1
ATOM 747 C C . LEU A 1 96 ? 3.243 14.877 6.211 1.00 83.56 96 LEU A C 1
ATOM 749 O O . LEU A 1 96 ? 2.736 15.980 6.000 1.00 83.56 96 LEU A O 1
ATOM 753 N N . GLN A 1 97 ? 2.624 13.916 6.879 1.00 80.38 97 GLN A N 1
ATOM 754 C CA . GLN A 1 97 ? 1.302 14.046 7.473 1.00 80.38 97 GLN A CA 1
ATOM 755 C C . GLN A 1 97 ? 1.428 13.800 8.976 1.00 80.38 97 GLN A C 1
ATOM 757 O O . GLN A 1 97 ? 2.295 13.048 9.410 1.00 80.38 97 GLN A O 1
ATOM 762 N N . ARG A 1 98 ? 0.570 14.439 9.783 1.00 82.50 98 ARG A N 1
ATOM 763 C CA . ARG A 1 98 ? 0.551 14.204 11.241 1.00 82.50 98 ARG A CA 1
ATOM 764 C C . ARG A 1 98 ? 0.155 12.773 11.596 1.00 82.50 98 ARG A C 1
ATOM 766 O O . ARG A 1 98 ? 0.626 12.250 12.594 1.00 82.50 98 ARG A O 1
ATOM 773 N N . ILE A 1 99 ? -0.740 12.198 10.799 1.00 86.06 99 ILE A N 1
ATOM 774 C CA . ILE A 1 99 ? -1.180 10.813 10.913 1.00 86.06 99 ILE A CA 1
ATOM 775 C C . ILE A 1 99 ? -0.492 10.042 9.796 1.00 86.06 99 ILE A C 1
ATOM 777 O O . ILE A 1 99 ? -0.627 10.423 8.629 1.00 86.06 99 ILE A O 1
ATOM 781 N N . GLU A 1 100 ? 0.245 8.992 10.156 1.00 88.44 100 GLU A N 1
ATOM 782 C CA . GLU A 1 100 ? 0.992 8.207 9.176 1.00 88.44 100 GLU A CA 1
ATOM 783 C C . GLU A 1 100 ? 0.046 7.475 8.224 1.00 88.44 100 GLU A C 1
ATOM 785 O O . GLU A 1 100 ? -1.055 7.051 8.595 1.00 88.44 100 GLU A O 1
ATOM 790 N N . LEU A 1 101 ? 0.502 7.353 6.979 1.00 91.38 101 LEU A N 1
ATOM 791 C CA . LEU A 1 101 ? -0.235 6.732 5.894 1.00 91.38 101 LEU A CA 1
ATOM 792 C C . LEU A 1 101 ? 0.365 5.366 5.568 1.00 91.38 101 LEU A C 1
ATOM 794 O O . LEU A 1 101 ? 1.566 5.243 5.331 1.00 91.38 101 LEU A O 1
ATOM 798 N N . PHE A 1 102 ? -0.490 4.361 5.459 1.00 94.00 102 PHE A N 1
ATOM 799 C CA . PHE A 1 102 ? -0.164 3.060 4.897 1.00 94.00 102 PHE A CA 1
ATOM 800 C C . PHE A 1 102 ? -0.793 2.936 3.515 1.00 94.00 102 PHE A C 1
ATOM 802 O O . PHE A 1 102 ? -1.933 3.347 3.297 1.00 94.00 102 PHE A O 1
ATOM 809 N N . TYR A 1 103 ? -0.066 2.333 2.584 1.00 95.25 103 TYR A N 1
ATOM 810 C CA . TYR A 1 103 ? -0.613 1.907 1.305 1.00 95.25 103 TYR A CA 1
ATOM 811 C C . TYR A 1 103 ? -0.996 0.436 1.397 1.00 95.25 103 TYR A C 1
ATOM 813 O O . TYR A 1 103 ? -0.131 -0.404 1.641 1.00 95.25 103 TYR A O 1
ATOM 821 N N . MET A 1 104 ? -2.271 0.130 1.159 1.00 96.19 104 MET A N 1
ATOM 822 C CA . MET A 1 104 ? -2.737 -1.233 0.920 1.00 96.19 104 MET A CA 1
ATOM 823 C C . MET A 1 104 ? -2.903 -1.446 -0.580 1.00 96.19 104 MET A C 1
ATOM 825 O O . MET A 1 104 ? -3.841 -0.938 -1.200 1.00 96.19 104 MET A O 1
ATOM 829 N N . LEU A 1 105 ? -1.970 -2.181 -1.176 1.00 96.69 105 LEU A N 1
ATOM 830 C CA . LEU A 1 105 ? -1.962 -2.465 -2.606 1.00 96.69 105 LEU A CA 1
ATOM 831 C C . LEU A 1 105 ? -2.569 -3.840 -2.840 1.00 96.69 105 LEU A C 1
ATOM 833 O O . LEU A 1 105 ? -1.964 -4.857 -2.507 1.00 96.69 105 LEU A O 1
ATOM 837 N N . LEU A 1 106 ? -3.774 -3.855 -3.395 1.00 95.94 106 LEU A N 1
ATOM 838 C CA . LEU A 1 106 ? -4.556 -5.058 -3.628 1.00 95.94 106 LEU A CA 1
ATOM 839 C C . LEU A 1 106 ? -4.374 -5.549 -5.061 1.00 95.94 106 LEU A C 1
ATOM 841 O O . LEU A 1 106 ? -4.631 -4.832 -6.032 1.00 95.94 106 LEU A O 1
ATOM 845 N N . ILE A 1 107 ? -3.955 -6.799 -5.183 1.00 94.50 107 ILE A N 1
ATOM 846 C CA . ILE A 1 107 ? -3.710 -7.488 -6.441 1.00 94.50 107 ILE A CA 1
ATOM 847 C C . ILE A 1 107 ? -4.754 -8.588 -6.564 1.00 94.50 107 ILE A C 1
ATOM 849 O O . ILE A 1 10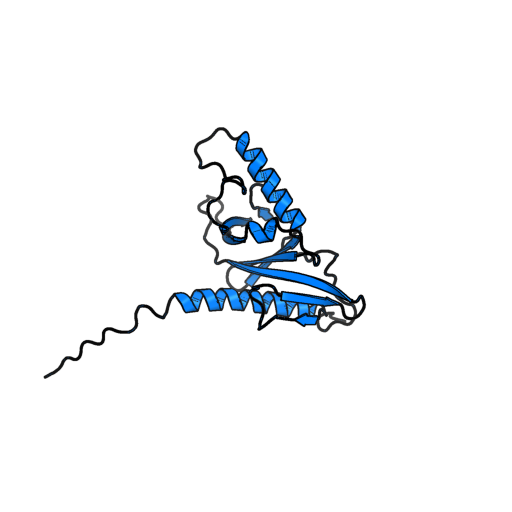7 ? -4.813 -9.499 -5.736 1.00 94.50 107 ILE A O 1
ATOM 853 N N . ARG A 1 108 ? -5.588 -8.512 -7.603 1.00 91.56 108 ARG A N 1
ATOM 854 C CA . ARG A 1 108 ? -6.554 -9.573 -7.886 1.00 91.56 108 ARG A CA 1
ATOM 855 C C . ARG A 1 108 ? -5.871 -10.703 -8.656 1.00 91.56 108 ARG A C 1
ATOM 857 O O . ARG A 1 108 ? -5.462 -10.504 -9.802 1.00 91.56 108 ARG A O 1
ATOM 864 N N . VAL A 1 109 ? -5.764 -11.873 -8.030 1.00 89.00 109 VAL A N 1
ATOM 865 C CA . VAL A 1 109 ? -5.258 -13.108 -8.647 1.00 89.00 109 VAL A CA 1
ATOM 866 C C . VAL A 1 109 ? -6.401 -14.112 -8.655 1.00 89.00 109 VAL A C 1
ATOM 868 O O . VAL A 1 109 ? -6.868 -14.531 -7.597 1.00 89.00 109 VAL A O 1
ATOM 871 N N . ASP A 1 110 ? -6.897 -14.437 -9.847 1.00 85.62 110 ASP A N 1
ATOM 872 C CA . ASP A 1 110 ? -8.088 -15.266 -10.044 1.00 85.62 110 ASP A CA 1
ATOM 873 C C . ASP A 1 110 ? -9.280 -14.804 -9.178 1.00 85.62 110 ASP A C 1
ATOM 875 O O . ASP A 1 110 ? -9.813 -13.697 -9.334 1.00 85.62 110 ASP A O 1
ATOM 879 N N . ALA A 1 111 ? -9.699 -15.665 -8.246 1.00 86.25 111 ALA A N 1
ATOM 880 C CA . ALA A 1 111 ? -10.806 -15.451 -7.331 1.00 86.25 111 ALA A CA 1
ATOM 881 C C . ALA A 1 111 ? -10.381 -14.882 -5.960 1.00 86.25 111 ALA A C 1
ATOM 883 O O . ALA A 1 111 ? -11.254 -14.643 -5.116 1.00 86.25 111 ALA A O 1
ATOM 884 N N . SER A 1 112 ? -9.099 -14.560 -5.759 1.00 89.19 112 SER A N 1
ATOM 885 C CA . SER A 1 112 ? -8.537 -14.130 -4.469 1.00 89.19 112 SER A CA 1
ATOM 886 C C . SER A 1 112 ? -7.851 -12.762 -4.532 1.00 89.19 112 SER A C 1
ATOM 888 O O . SER A 1 112 ? -7.405 -12.299 -5.584 1.00 89.19 112 SER A O 1
ATOM 890 N N . TRP A 1 113 ? -7.813 -12.071 -3.393 1.00 93.50 113 TRP A N 1
ATOM 891 C CA . TRP A 1 113 ? -7.026 -10.852 -3.220 1.00 93.50 113 TRP A CA 1
ATOM 892 C C . TRP A 1 113 ? -5.707 -11.203 -2.551 1.00 93.50 113 TRP A C 1
ATOM 894 O O . TRP A 1 113 ? -5.700 -11.799 -1.479 1.00 93.50 113 TRP A O 1
ATOM 904 N N . ARG A 1 114 ? -4.605 -10.791 -3.168 1.00 94.81 114 ARG A N 1
ATOM 905 C CA . ARG A 1 114 ? -3.304 -10.704 -2.505 1.00 94.81 114 ARG A CA 1
ATOM 906 C C . ARG A 1 114 ? -3.026 -9.248 -2.190 1.00 94.81 114 ARG A C 1
ATOM 908 O O . ARG A 1 114 ? -3.485 -8.366 -2.919 1.00 94.81 114 ARG A O 1
ATOM 915 N N . PHE A 1 115 ? -2.302 -8.978 -1.114 1.00 95.81 115 PHE A N 1
ATOM 916 C CA . PHE A 1 115 ? -2.131 -7.607 -0.650 1.00 95.81 115 PHE A CA 1
ATOM 917 C C . PHE A 1 115 ? -0.716 -7.311 -0.174 1.00 95.81 115 PHE A C 1
ATOM 919 O O . PHE A 1 115 ? -0.014 -8.188 0.316 1.00 95.81 115 PHE A O 1
ATOM 926 N N . LEU A 1 116 ? -0.320 -6.050 -0.310 1.00 97.38 116 LEU A N 1
ATOM 927 C CA . LEU A 1 116 ? 0.868 -5.478 0.318 1.00 97.38 116 LEU A CA 1
ATOM 928 C C . LEU A 1 116 ? 0.407 -4.358 1.246 1.00 97.38 116 LEU A C 1
ATOM 930 O O . LEU A 1 116 ? -0.329 -3.485 0.783 1.00 97.38 116 LEU A O 1
ATOM 934 N N . VAL A 1 117 ? 0.843 -4.354 2.507 1.00 96.44 117 VAL A N 1
ATOM 935 C CA . VAL A 1 117 ? 0.649 -3.208 3.413 1.00 96.44 117 VAL A CA 1
ATOM 936 C C . VAL A 1 117 ? 2.002 -2.559 3.668 1.00 96.44 117 VAL A C 1
ATOM 938 O O . VAL A 1 117 ? 2.847 -3.131 4.349 1.00 96.44 117 VAL A O 1
ATOM 941 N N . ILE A 1 118 ? 2.218 -1.375 3.097 1.00 96.44 118 ILE A N 1
ATOM 942 C CA . ILE A 1 118 ? 3.520 -0.697 3.121 1.00 96.44 118 ILE A CA 1
ATOM 943 C C . ILE A 1 118 ? 3.366 0.683 3.767 1.00 96.44 118 ILE A C 1
ATOM 945 O O . ILE A 1 118 ? 2.555 1.483 3.286 1.00 96.44 118 ILE A O 1
ATOM 949 N N . PRO A 1 119 ? 4.141 1.012 4.814 1.00 95.12 119 PRO A N 1
ATOM 950 C CA . PRO A 1 119 ? 4.199 2.372 5.335 1.00 95.12 119 PRO A CA 1
ATOM 951 C C . PRO A 1 119 ? 4.675 3.348 4.252 1.00 95.12 119 PRO A C 1
ATOM 953 O O . PRO A 1 119 ? 5.630 3.076 3.520 1.00 95.12 119 PRO A O 1
ATOM 956 N N . ARG A 1 120 ? 4.047 4.523 4.159 1.00 95.06 120 ARG A N 1
ATOM 957 C CA . ARG A 1 120 ? 4.454 5.598 3.240 1.00 95.06 120 ARG A CA 1
ATOM 958 C C . ARG A 1 120 ? 5.959 5.921 3.293 1.00 95.06 120 ARG A C 1
ATOM 960 O O . ARG A 1 120 ? 6.524 6.041 2.205 1.00 95.06 120 ARG A O 1
ATOM 967 N N . PRO A 1 121 ? 6.634 6.071 4.458 1.00 94.50 121 PRO A N 1
ATOM 968 C CA . PRO A 1 121 ? 8.067 6.377 4.482 1.00 94.50 121 PRO A CA 1
ATOM 969 C C . PRO A 1 121 ? 8.915 5.277 3.839 1.00 94.50 121 PRO A C 1
ATOM 971 O O . PRO A 1 121 ? 9.854 5.586 3.113 1.00 94.50 121 PRO A O 1
ATOM 974 N N . GLU A 1 122 ? 8.554 4.010 4.031 1.00 95.75 122 GLU A N 1
ATOM 975 C CA . GLU A 1 122 ? 9.277 2.880 3.442 1.00 95.75 122 GLU A CA 1
ATOM 976 C C . GLU A 1 122 ? 9.057 2.805 1.928 1.00 95.75 122 GLU A C 1
ATOM 978 O O . GLU A 1 122 ? 10.009 2.649 1.164 1.00 95.75 122 GLU A O 1
ATOM 983 N N . LEU A 1 123 ? 7.820 3.018 1.464 1.00 95.88 123 LEU A N 1
ATOM 984 C CA . LEU A 1 123 ? 7.527 3.072 0.030 1.00 95.88 123 LEU A CA 1
ATOM 985 C C . LEU A 1 123 ? 8.234 4.251 -0.661 1.00 95.88 123 LEU A C 1
ATOM 987 O O . LEU A 1 123 ? 8.684 4.125 -1.804 1.00 95.88 123 LEU A O 1
ATOM 991 N N . LEU A 1 124 ? 8.350 5.392 0.028 1.00 95.25 124 LEU A N 1
ATOM 992 C CA . LEU A 1 124 ? 9.113 6.548 -0.440 1.00 95.25 124 LEU A CA 1
ATOM 993 C C . LEU A 1 124 ? 10.614 6.234 -0.515 1.00 95.25 124 LEU A C 1
ATOM 995 O O . LEU A 1 124 ? 11.262 6.617 -1.485 1.00 95.25 124 LEU A O 1
ATOM 999 N N . GLU A 1 125 ? 11.164 5.506 0.453 1.00 95.50 125 GLU A N 1
ATOM 1000 C CA . GLU A 1 125 ? 12.579 5.127 0.444 1.00 95.50 125 GLU A CA 1
ATOM 1001 C C . GLU A 1 125 ? 12.912 4.153 -0.695 1.00 95.50 125 GLU A C 1
ATOM 1003 O O . GLU A 1 125 ? 13.880 4.357 -1.436 1.00 95.50 125 GLU A O 1
ATOM 1008 N N . ILE A 1 126 ? 12.051 3.154 -0.922 1.00 95.75 126 ILE A N 1
ATOM 1009 C CA . ILE A 1 126 ? 12.150 2.243 -2.074 1.00 95.75 126 ILE A CA 1
ATOM 1010 C C . ILE A 1 126 ? 12.150 3.046 -3.382 1.00 95.75 126 ILE A C 1
ATOM 1012 O O . ILE A 1 126 ? 12.954 2.799 -4.287 1.00 95.75 126 ILE A O 1
ATOM 1016 N N . ARG A 1 127 ? 11.268 4.049 -3.481 1.00 93.62 127 ARG A N 1
ATOM 1017 C CA . ARG A 1 127 ? 11.196 4.937 -4.642 1.00 93.62 127 ARG A CA 1
ATOM 1018 C C . ARG A 1 127 ? 12.479 5.741 -4.836 1.00 93.62 127 ARG A C 1
ATOM 1020 O O . ARG A 1 127 ? 12.988 5.795 -5.958 1.00 93.62 127 ARG A O 1
ATOM 1027 N N . ASN A 1 128 ? 12.977 6.373 -3.779 1.00 93.06 128 ASN A N 1
ATOM 1028 C CA . ASN A 1 128 ? 14.181 7.200 -3.826 1.00 93.06 128 ASN A CA 1
ATOM 1029 C C . ASN A 1 128 ? 15.385 6.373 -4.273 1.00 93.06 128 ASN A C 1
ATOM 1031 O O . ASN A 1 128 ? 16.085 6.768 -5.205 1.00 93.06 128 ASN A O 1
ATOM 1035 N N . THR A 1 129 ? 15.551 5.182 -3.693 1.00 92.62 129 THR A N 1
ATOM 1036 C CA . THR A 1 129 ? 16.603 4.231 -4.070 1.00 92.62 129 THR A CA 1
ATOM 1037 C C . THR A 1 129 ? 16.518 3.861 -5.553 1.00 92.62 129 THR A C 1
ATOM 1039 O O . THR A 1 129 ? 17.523 3.886 -6.263 1.00 92.62 129 THR A O 1
ATOM 1042 N N . TYR A 1 130 ? 15.316 3.583 -6.065 1.00 91.38 130 TYR A N 1
ATOM 1043 C CA . TYR A 1 130 ? 15.115 3.257 -7.479 1.00 91.38 130 TYR A CA 1
ATOM 1044 C C . TYR A 1 130 ? 15.467 4.400 -8.434 1.00 91.38 130 TYR A C 1
ATOM 1046 O O . TYR A 1 130 ? 16.056 4.160 -9.492 1.00 91.38 130 TYR A O 1
ATOM 1054 N N .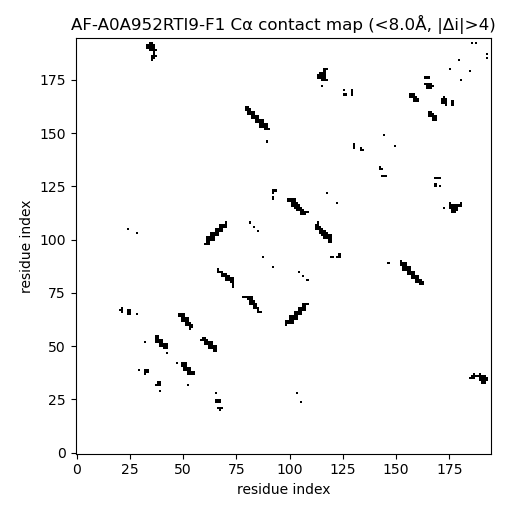 VAL A 1 131 ? 15.088 5.634 -8.087 1.00 89.88 131 VAL A N 1
ATOM 1055 C CA . VAL A 1 131 ? 15.405 6.823 -8.890 1.00 89.88 131 VAL A CA 1
ATOM 1056 C C . VAL A 1 131 ? 16.906 7.100 -8.859 1.00 89.88 131 VAL A C 1
ATOM 1058 O O . VAL A 1 131 ? 17.488 7.316 -9.921 1.00 89.88 131 VAL A O 1
ATOM 1061 N N . ALA A 1 132 ? 17.538 7.021 -7.684 1.00 88.00 132 ALA A N 1
ATOM 1062 C CA . ALA A 1 132 ? 18.981 7.191 -7.527 1.00 88.00 132 ALA A CA 1
ATOM 1063 C C . ALA A 1 132 ? 19.755 6.162 -8.364 1.00 88.00 132 ALA A C 1
ATOM 1065 O O . ALA A 1 132 ? 20.573 6.538 -9.197 1.00 88.00 132 ALA A O 1
ATOM 1066 N N . ALA A 1 133 ? 19.399 4.878 -8.259 1.00 86.12 133 ALA A N 1
ATOM 1067 C CA . ALA A 1 133 ? 20.024 3.808 -9.037 1.00 86.12 133 ALA A CA 1
ATOM 1068 C C . ALA A 1 133 ? 19.819 3.952 -10.555 1.00 86.12 133 ALA A C 1
ATOM 1070 O O . ALA A 1 133 ? 20.559 3.374 -11.347 1.00 86.12 133 ALA A O 1
ATOM 1071 N N . ALA A 1 134 ? 18.799 4.694 -10.997 1.00 81.69 134 ALA A N 1
ATOM 1072 C CA . ALA A 1 134 ? 18.565 4.924 -12.416 1.00 81.69 134 ALA A CA 1
ATOM 1073 C C . ALA A 1 134 ? 19.436 6.037 -13.017 1.00 81.69 134 ALA A C 1
ATOM 1075 O O . ALA A 1 134 ? 19.540 6.099 -14.246 1.00 81.69 134 ALA A O 1
ATOM 1076 N N . ALA A 1 135 ? 20.064 6.883 -12.192 1.00 70.44 135 ALA A N 1
ATOM 1077 C CA . ALA A 1 135 ? 21.081 7.826 -12.654 1.00 70.44 135 ALA A CA 1
ATOM 1078 C C . ALA A 1 135 ? 22.295 7.084 -13.245 1.00 70.44 135 ALA A C 1
ATOM 1080 O O . ALA A 1 135 ? 22.829 7.513 -14.269 1.00 70.44 135 ALA A O 1
ATOM 1081 N N . ASP A 1 136 ? 22.621 5.923 -12.669 1.00 71.19 136 ASP A N 1
ATOM 1082 C CA . ASP A 1 136 ? 23.799 5.114 -13.001 1.00 71.19 136 ASP A CA 1
ATOM 1083 C C . ASP A 1 136 ? 23.523 4.001 -14.031 1.00 71.19 136 ASP A C 1
ATOM 1085 O O . ASP A 1 136 ? 24.431 3.278 -14.436 1.00 71.19 136 ASP A O 1
ATOM 1089 N N . ARG A 1 137 ? 22.269 3.828 -14.481 1.00 71.81 137 ARG A N 1
ATOM 1090 C CA . ARG A 1 137 ? 21.925 2.792 -15.469 1.00 71.81 137 ARG A CA 1
ATOM 1091 C C . ARG A 1 137 ? 22.345 3.199 -16.883 1.00 71.81 137 ARG A C 1
ATOM 1093 O O . ARG A 1 137 ? 21.776 4.124 -17.475 1.00 71.81 137 ARG A O 1
ATOM 1100 N N . GLU A 1 138 ? 23.261 2.424 -17.456 1.00 56.34 138 GLU A N 1
ATOM 1101 C CA . GLU A 1 138 ? 23.530 2.378 -18.894 1.00 56.34 138 GLU A CA 1
ATOM 1102 C C . GLU A 1 138 ? 22.607 1.344 -19.557 1.00 56.34 138 GLU A C 1
ATOM 1104 O O . GLU A 1 138 ? 22.625 0.161 -19.220 1.00 56.34 138 GLU A O 1
ATOM 1109 N N . GLY A 1 139 ? 21.747 1.782 -20.480 1.00 61.19 139 GLY A N 1
ATOM 1110 C CA . GLY A 1 139 ? 20.876 0.878 -21.231 1.00 61.19 139 GLY A CA 1
ATOM 1111 C C . GLY A 1 139 ? 19.699 1.570 -21.930 1.00 61.19 139 GLY A C 1
ATOM 1112 O O . GLY A 1 139 ? 19.377 2.722 -21.624 1.00 61.19 139 GLY A O 1
ATOM 1113 N N . PRO A 1 140 ? 19.039 0.880 -22.879 1.00 43.88 140 PRO A N 1
ATOM 1114 C CA . PRO A 1 140 ? 17.855 1.391 -23.555 1.00 43.88 140 PRO A CA 1
ATOM 1115 C C . PRO A 1 140 ? 16.647 1.379 -22.606 1.00 43.88 140 PRO A C 1
ATOM 1117 O O . PRO A 1 140 ? 16.184 0.331 -22.163 1.00 43.88 140 PRO A O 1
ATOM 1120 N N . GLY A 1 141 ? 16.118 2.561 -22.295 1.00 61.78 141 GLY A N 1
ATOM 1121 C CA . GLY A 1 141 ? 14.929 2.723 -21.462 1.00 61.78 141 GLY A CA 1
ATOM 1122 C C . GLY A 1 141 ? 14.742 4.170 -21.020 1.00 61.78 141 GLY A C 1
ATOM 1123 O O . GLY A 1 141 ? 15.708 4.910 -20.834 1.00 61.78 141 GLY A O 1
ATOM 1124 N N . ARG A 1 142 ? 13.489 4.605 -20.850 1.00 64.19 142 ARG A N 1
ATOM 1125 C CA . ARG A 1 142 ? 13.216 5.937 -20.300 1.00 64.19 142 ARG A CA 1
ATOM 1126 C C . ARG A 1 142 ? 13.614 5.938 -18.827 1.00 64.19 142 ARG A C 1
ATOM 1128 O O . ARG A 1 142 ? 13.008 5.217 -18.035 1.00 64.19 142 ARG A O 1
ATOM 1135 N N . ARG A 1 143 ? 14.600 6.762 -18.464 1.00 73.06 143 ARG A N 1
ATOM 1136 C CA . ARG A 1 143 ? 14.960 6.983 -17.059 1.00 73.06 143 ARG A CA 1
ATOM 1137 C C . ARG A 1 143 ? 13.713 7.437 -16.283 1.00 73.06 143 ARG A C 1
ATOM 1139 O O . ARG A 1 143 ? 12.958 8.272 -16.795 1.00 73.06 143 ARG A O 1
ATOM 1146 N N . PRO A 1 144 ? 13.454 6.882 -15.089 1.00 72.81 144 PRO A N 1
ATOM 1147 C CA . PRO A 1 144 ? 12.366 7.345 -14.249 1.00 72.81 144 PRO A CA 1
ATOM 1148 C C . PRO A 1 144 ? 12.576 8.828 -13.946 1.00 72.81 144 PRO A C 1
ATOM 1150 O O . PRO A 1 144 ? 13.649 9.242 -13.520 1.00 72.81 144 PRO A O 1
ATOM 1153 N N . LEU A 1 145 ? 11.546 9.631 -14.211 1.00 73.69 145 LEU A N 1
ATOM 1154 C CA . LEU A 1 145 ? 11.569 11.055 -13.900 1.00 73.69 145 LEU A CA 1
ATOM 1155 C C . LEU A 1 145 ? 11.628 11.240 -12.383 1.00 73.69 145 LEU A C 1
ATOM 1157 O O . LEU A 1 145 ? 10.766 10.698 -11.670 1.00 73.69 145 LEU A O 1
ATOM 1161 N N . GLY A 1 146 ? 12.598 12.042 -11.938 1.00 73.81 146 GLY A N 1
ATOM 1162 C CA . GLY A 1 146 ? 12.633 12.586 -10.586 1.00 73.81 146 GLY A CA 1
ATOM 1163 C C . GLY A 1 146 ? 11.315 13.285 -10.267 1.00 73.81 146 GLY A C 1
ATOM 1164 O O . GLY A 1 146 ? 10.653 13.832 -11.155 1.00 73.81 146 GLY A O 1
ATOM 1165 N N . ASP A 1 147 ? 10.883 13.202 -9.014 1.00 74.50 147 ASP A N 1
ATOM 1166 C CA . ASP A 1 147 ? 9.564 13.694 -8.607 1.00 74.50 147 ASP A CA 1
ATOM 1167 C C . ASP A 1 147 ? 9.429 15.221 -8.724 1.00 74.50 147 ASP A C 1
ATOM 1169 O O . ASP A 1 147 ? 8.321 15.727 -8.856 1.00 74.50 147 ASP A O 1
ATOM 1173 N N . ASP A 1 148 ? 10.547 15.940 -8.713 1.00 73.62 148 ASP A N 1
ATOM 1174 C CA . ASP A 1 148 ? 10.693 17.379 -8.956 1.00 73.62 148 ASP A CA 1
ATOM 1175 C C . ASP A 1 148 ? 10.527 17.781 -10.432 1.00 73.62 148 ASP A C 1
ATOM 1177 O O . ASP A 1 148 ? 10.105 18.895 -10.731 1.00 73.62 148 ASP A O 1
ATOM 1181 N N . THR A 1 149 ? 10.815 16.866 -11.358 1.00 77.56 149 THR A N 1
ATOM 1182 C CA . THR A 1 149 ? 10.714 17.095 -12.813 1.00 77.56 149 THR A CA 1
ATOM 1183 C C . THR A 1 149 ? 9.391 16.622 -13.422 1.00 77.56 149 THR A C 1
ATOM 1185 O O . THR A 1 149 ? 9.145 16.800 -14.618 1.00 77.56 149 THR A O 1
ATOM 1188 N N . ALA A 1 150 ? 8.527 15.985 -12.628 1.00 78.50 150 ALA A N 1
ATOM 1189 C CA . ALA A 1 150 ? 7.269 15.432 -13.106 1.00 78.50 150 ALA A CA 1
ATOM 1190 C C . ALA A 1 150 ? 6.206 16.524 -13.316 1.00 78.50 150 ALA A C 1
ATOM 1192 O O . ALA A 1 150 ? 5.908 17.305 -12.422 1.00 78.50 150 ALA A O 1
ATOM 1193 N N . THR A 1 151 ? 5.558 16.524 -14.483 1.00 79.88 151 THR A N 1
ATOM 1194 C CA . THR A 1 151 ? 4.466 17.461 -14.814 1.00 79.88 151 THR A CA 1
ATOM 1195 C C . THR A 1 151 ? 3.095 17.012 -14.304 1.00 79.88 151 THR A C 1
ATOM 1197 O O . THR A 1 151 ? 2.115 17.741 -14.429 1.00 79.88 151 THR A O 1
ATOM 1200 N N . THR A 1 152 ? 3.004 15.801 -13.750 1.00 86.00 152 THR A N 1
ATOM 1201 C CA . THR A 1 152 ? 1.760 15.216 -13.239 1.00 86.00 152 THR A CA 1
ATOM 1202 C C . THR A 1 152 ? 1.989 14.565 -11.886 1.00 86.00 152 THR A C 1
ATOM 1204 O O . THR A 1 152 ? 3.001 13.888 -11.696 1.00 86.00 152 THR A O 1
ATOM 1207 N N . ASP A 1 153 ? 0.987 14.636 -11.013 1.00 87.75 153 ASP A N 1
ATOM 1208 C CA . ASP A 1 153 ? 1.009 13.967 -9.708 1.00 87.75 153 ASP A CA 1
ATOM 1209 C C . ASP A 1 153 ? 0.938 12.431 -9.803 1.00 87.75 153 ASP A C 1
ATOM 1211 O O . ASP A 1 153 ? 1.314 11.716 -8.880 1.00 87.75 153 ASP A O 1
ATOM 1215 N N . GLY A 1 154 ? 0.502 11.900 -10.948 1.00 88.69 154 GLY A N 1
ATOM 1216 C CA . GLY A 1 154 ? 0.449 10.463 -11.183 1.00 88.69 154 GLY A CA 1
ATOM 1217 C C . GLY A 1 154 ? 1.831 9.809 -11.130 1.00 88.69 154 GLY A C 1
ATOM 1218 O O . GLY A 1 154 ? 2.745 10.158 -11.885 1.00 88.69 154 GLY A O 1
ATOM 1219 N N . LEU A 1 155 ? 1.946 8.799 -10.277 1.00 90.62 155 LEU A N 1
ATOM 1220 C CA . LEU A 1 155 ? 3.126 7.972 -10.118 1.00 90.62 155 LEU A CA 1
ATOM 1221 C C . LEU A 1 155 ? 2.805 6.527 -10.508 1.00 90.62 155 LEU A C 1
ATOM 1223 O O . LEU A 1 155 ? 2.146 5.825 -9.739 1.00 90.62 155 LEU A O 1
ATOM 1227 N N . PRO A 1 156 ? 3.240 6.055 -11.689 1.00 91.50 156 PRO A N 1
ATOM 1228 C CA . PRO A 1 156 ? 3.088 4.652 -12.026 1.00 91.50 156 PRO A CA 1
ATOM 1229 C C . PRO A 1 156 ? 3.969 3.818 -11.095 1.00 91.50 156 PRO A C 1
ATOM 1231 O O . PRO A 1 156 ? 5.187 4.023 -11.009 1.00 91.50 156 PRO A O 1
ATOM 1234 N N . PHE A 1 157 ? 3.337 2.872 -10.416 1.00 94.06 157 PHE A N 1
ATOM 1235 C CA . PHE A 1 157 ? 4.001 1.865 -9.611 1.00 94.06 157 PHE A CA 1
ATOM 1236 C C . PHE A 1 157 ? 3.600 0.491 -10.119 1.00 94.06 157 PHE A C 1
ATOM 1238 O O . PHE A 1 157 ? 2.419 0.189 -10.266 1.00 94.06 157 PHE A O 1
ATOM 1245 N N . GLU A 1 158 ? 4.591 -0.324 -10.442 1.00 94.62 158 GLU A N 1
ATOM 1246 C CA . GLU A 1 158 ? 4.374 -1.655 -10.977 1.00 94.62 158 GLU A CA 1
ATOM 1247 C C . GLU A 1 158 ? 4.900 -2.674 -9.981 1.00 94.62 158 GLU A C 1
ATOM 1249 O O . GLU A 1 158 ? 6.043 -2.568 -9.531 1.00 94.62 158 GLU A O 1
ATOM 1254 N N . VAL A 1 159 ? 4.045 -3.637 -9.658 1.00 95.25 159 VAL A N 1
ATOM 1255 C CA . VAL A 1 159 ? 4.370 -4.766 -8.799 1.00 95.25 159 VAL A CA 1
ATOM 1256 C C . VAL A 1 159 ? 4.343 -6.028 -9.643 1.00 95.25 159 VAL A C 1
ATOM 1258 O O . VAL A 1 159 ? 3.376 -6.297 -10.359 1.00 95.25 159 VAL A O 1
ATOM 1261 N N . VAL A 1 160 ? 5.413 -6.800 -9.546 1.00 95.06 160 VAL A N 1
ATOM 1262 C CA . VAL A 1 160 ? 5.539 -8.132 -10.122 1.00 95.06 160 VAL A CA 1
ATOM 1263 C C . VAL A 1 160 ? 5.461 -9.139 -8.987 1.00 95.06 160 VAL A C 1
ATOM 1265 O O . VAL A 1 160 ? 6.281 -9.101 -8.071 1.00 95.06 160 VAL A O 1
ATOM 1268 N N . LEU A 1 161 ? 4.478 -10.029 -9.068 1.00 92.81 161 LEU A N 1
ATOM 1269 C CA . LEU A 1 161 ? 4.249 -11.116 -8.127 1.00 92.81 161 LEU A CA 1
ATOM 1270 C C . LEU A 1 161 ? 4.619 -12.447 -8.796 1.00 92.81 161 LEU A C 1
ATOM 1272 O O . LEU A 1 161 ? 4.162 -12.716 -9.910 1.00 92.81 161 LEU A O 1
ATOM 1276 N N . ARG A 1 162 ? 5.416 -13.277 -8.121 1.00 91.56 162 ARG A N 1
ATOM 1277 C CA . ARG A 1 162 ? 5.800 -14.632 -8.548 1.00 91.56 162 ARG A CA 1
ATOM 1278 C C . ARG A 1 162 ? 5.761 -15.568 -7.341 1.00 91.56 162 ARG A C 1
ATOM 1280 O O . ARG A 1 162 ? 6.672 -15.542 -6.523 1.00 91.56 162 ARG A O 1
ATOM 1287 N N . GLY A 1 163 ? 4.717 -16.389 -7.217 1.00 88.31 163 GLY A N 1
ATOM 1288 C CA . GLY A 1 163 ? 4.538 -17.214 -6.015 1.00 88.31 163 GLY A CA 1
ATOM 1289 C C . GLY A 1 163 ? 4.551 -16.344 -4.754 1.00 88.31 163 GLY A C 1
ATOM 1290 O O . GLY A 1 163 ? 3.791 -15.385 -4.684 1.00 88.31 163 GLY A O 1
ATOM 1291 N N . GLU A 1 164 ? 5.436 -16.630 -3.802 1.00 91.19 164 GLU A N 1
ATOM 1292 C CA . GLU A 1 164 ? 5.584 -15.851 -2.559 1.00 91.19 164 GLU A CA 1
ATOM 1293 C C . GLU A 1 164 ? 6.500 -14.626 -2.679 1.00 91.19 164 GLU A C 1
ATOM 1295 O O . GLU A 1 164 ? 6.723 -13.916 -1.701 1.00 91.19 164 GLU A O 1
ATOM 1300 N N . ASP A 1 165 ? 7.017 -14.346 -3.873 1.00 93.88 165 ASP A N 1
ATOM 1301 C CA . ASP A 1 165 ? 7.867 -13.191 -4.106 1.00 93.88 165 ASP A CA 1
ATOM 1302 C C . ASP A 1 165 ? 7.090 -12.028 -4.712 1.00 93.88 165 ASP A C 1
ATOM 1304 O O . ASP A 1 165 ? 6.331 -12.173 -5.676 1.00 93.88 165 ASP A O 1
ATOM 1308 N N . ALA A 1 166 ? 7.340 -10.835 -4.180 1.00 95.44 166 ALA A N 1
ATOM 1309 C CA . ALA A 1 166 ? 6.853 -9.586 -4.739 1.00 95.44 166 ALA A CA 1
ATOM 1310 C C . ALA A 1 166 ? 8.030 -8.644 -4.988 1.00 95.44 166 ALA A C 1
ATOM 1312 O O . ALA A 1 166 ? 8.933 -8.519 -4.164 1.00 95.44 166 ALA A O 1
ATOM 1313 N N . THR A 1 167 ? 8.019 -7.949 -6.122 1.00 96.75 167 THR A N 1
ATOM 1314 C CA . THR A 1 167 ? 9.027 -6.935 -6.459 1.00 96.75 167 THR A CA 1
ATOM 1315 C C . THR A 1 167 ? 8.368 -5.702 -7.057 1.00 96.75 167 THR A C 1
ATOM 1317 O O . THR A 1 167 ? 7.352 -5.798 -7.742 1.00 96.75 167 THR A O 1
ATOM 1320 N N . GLY A 1 168 ? 8.948 -4.531 -6.819 1.00 95.12 168 GLY A N 1
ATOM 1321 C CA . GLY A 1 168 ? 8.487 -3.272 -7.398 1.00 95.12 168 GLY A CA 1
ATOM 1322 C C . GLY A 1 168 ? 9.568 -2.213 -7.279 1.00 95.12 168 GLY A C 1
ATOM 1323 O O . GLY A 1 168 ? 10.345 -2.219 -6.329 1.00 95.12 168 GLY A O 1
ATOM 1324 N N . TRP A 1 169 ? 9.683 -1.351 -8.294 1.00 94.12 169 TRP A N 1
ATOM 1325 C CA . TRP A 1 169 ? 10.791 -0.386 -8.405 1.00 94.12 169 TRP A CA 1
ATOM 1326 C C . TRP A 1 169 ? 12.177 -1.014 -8.144 1.00 94.12 169 TRP A C 1
ATOM 1328 O O . TRP A 1 169 ? 13.057 -0.411 -7.545 1.00 94.12 169 TRP A O 1
ATOM 1338 N N . GLY A 1 170 ? 12.394 -2.248 -8.610 1.00 90.75 170 GLY A N 1
ATOM 1339 C CA . GLY A 1 170 ? 13.678 -2.943 -8.471 1.00 90.75 170 GLY A CA 1
ATOM 1340 C C . GLY A 1 170 ? 14.046 -3.388 -7.049 1.00 90.75 170 GLY A C 1
ATOM 1341 O O . GLY A 1 170 ? 15.148 -3.894 -6.873 1.00 90.75 170 GLY A O 1
ATOM 1342 N N . ALA A 1 171 ? 13.155 -3.235 -6.067 1.00 95.44 171 ALA A N 1
ATOM 1343 C CA . ALA A 1 171 ? 13.327 -3.750 -4.713 1.00 95.44 171 ALA A CA 1
ATOM 1344 C C . ALA A 1 171 ? 12.423 -4.967 -4.463 1.00 95.44 171 ALA A C 1
ATOM 1346 O O . ALA A 1 171 ? 11.396 -5.144 -5.130 1.00 95.44 171 ALA A O 1
ATOM 1347 N N . SER A 1 172 ? 12.799 -5.789 -3.479 1.00 96.94 172 SER A N 1
ATOM 1348 C CA . SER A 1 172 ? 11.907 -6.813 -2.933 1.00 96.94 172 SER A CA 1
ATOM 1349 C C . SER A 1 172 ? 10.815 -6.150 -2.094 1.00 96.94 172 SER A C 1
ATOM 1351 O O . SER A 1 172 ? 11.090 -5.279 -1.272 1.00 96.94 172 SER A O 1
ATOM 1353 N N . LEU A 1 173 ? 9.577 -6.579 -2.317 1.00 97.50 173 LEU A N 1
ATOM 1354 C CA . LEU A 1 173 ? 8.388 -6.218 -1.549 1.00 97.50 173 LEU A CA 1
ATOM 1355 C C . LEU A 1 173 ? 7.833 -7.412 -0.761 1.00 97.50 173 LEU A C 1
ATOM 1357 O O . LEU A 1 173 ? 6.835 -7.265 -0.060 1.00 97.50 173 LEU A O 1
ATOM 1361 N N . THR A 1 174 ? 8.471 -8.583 -0.853 1.00 96.62 174 THR A N 1
ATOM 1362 C CA . THR A 1 174 ? 8.107 -9.803 -0.117 1.00 96.62 174 THR A CA 1
ATOM 1363 C C . THR A 1 174 ? 7.899 -9.574 1.390 1.00 96.62 174 THR A C 1
ATOM 1365 O O . THR A 1 174 ? 6.955 -10.144 1.933 1.00 96.62 174 THR A O 1
ATOM 1368 N N . PRO A 1 175 ? 8.670 -8.709 2.091 1.00 96.69 175 PRO A N 1
ATOM 1369 C CA . PRO A 1 175 ? 8.419 -8.426 3.508 1.00 96.69 175 PRO A CA 1
ATOM 1370 C C . PRO A 1 175 ? 7.019 -7.873 3.823 1.00 96.69 175 PRO A C 1
ATOM 1372 O O . PRO A 1 175 ? 6.563 -8.017 4.954 1.00 96.69 175 PRO A O 1
ATOM 1375 N N . TYR A 1 176 ? 6.339 -7.281 2.838 1.00 96.81 176 TYR A N 1
ATOM 1376 C CA . TYR A 1 176 ? 5.006 -6.687 2.977 1.00 96.81 176 TYR A CA 1
ATOM 1377 C C . TYR A 1 176 ? 3.886 -7.573 2.427 1.00 96.81 176 TYR A C 1
ATOM 1379 O O . TYR A 1 176 ? 2.711 -7.244 2.598 1.00 96.81 176 TYR A O 1
ATOM 1387 N N . LEU A 1 177 ? 4.229 -8.650 1.712 1.00 96.50 177 LEU A N 1
ATOM 1388 C CA . LEU A 1 177 ? 3.257 -9.497 1.028 1.00 96.50 177 LEU A CA 1
ATOM 1389 C C . LEU A 1 177 ? 2.461 -10.295 2.054 1.00 96.50 177 LEU A C 1
ATOM 1391 O O . LEU A 1 177 ? 3.032 -11.050 2.836 1.00 96.50 177 LEU A O 1
ATOM 1395 N N . GLU A 1 178 ? 1.145 -10.085 2.047 1.00 94.81 178 GLU A N 1
ATOM 1396 C CA . GLU A 1 178 ? 0.168 -10.744 2.924 1.00 94.81 178 GLU A CA 1
ATOM 1397 C C . GLU A 1 178 ? 0.503 -10.606 4.414 1.00 94.81 178 GLU A C 1
ATOM 1399 O O . GLU A 1 178 ? 0.123 -11.422 5.254 1.00 94.81 178 GLU A O 1
ATOM 1404 N N . ARG A 1 179 ? 1.212 -9.525 4.749 1.00 93.75 179 ARG A N 1
ATOM 1405 C CA . ARG A 1 179 ? 1.659 -9.202 6.098 1.00 93.75 179 ARG A CA 1
ATOM 1406 C C . ARG A 1 179 ? 1.122 -7.845 6.506 1.00 93.75 179 ARG A C 1
ATOM 1408 O O . ARG A 1 179 ? 1.131 -6.887 5.738 1.00 93.75 179 ARG A O 1
ATOM 1415 N N . TRP A 1 180 ? 0.660 -7.788 7.745 1.00 91.31 180 TRP A N 1
ATOM 1416 C CA . TRP A 1 180 ? 0.273 -6.547 8.397 1.00 91.31 180 TRP A CA 1
ATOM 1417 C C . TRP A 1 180 ? 1.471 -6.006 9.180 1.00 91.31 180 TRP A C 1
ATOM 1419 O O . TRP A 1 180 ? 2.195 -6.805 9.780 1.00 91.31 180 TRP A O 1
ATOM 1429 N N . PRO A 1 181 ? 1.696 -4.684 9.190 1.00 88.88 181 PRO A N 1
ATOM 1430 C CA . PRO A 1 181 ? 2.770 -4.095 9.974 1.00 88.88 181 PRO A CA 1
ATOM 1431 C C . PRO A 1 181 ? 2.501 -4.293 11.470 1.00 88.88 181 PRO A C 1
ATOM 1433 O O . PRO A 1 181 ? 1.349 -4.350 11.901 1.00 88.88 181 PRO A O 1
ATOM 1436 N N . GLU A 1 182 ? 3.562 -4.343 12.277 1.00 87.31 182 GLU A N 1
ATOM 1437 C CA . GLU A 1 182 ? 3.461 -4.490 13.740 1.00 87.31 182 GLU A CA 1
ATOM 1438 C C . GLU A 1 182 ? 2.692 -3.346 14.411 1.00 87.31 182 GLU A C 1
ATOM 1440 O O . GLU A 1 182 ? 2.194 -3.508 15.516 1.00 87.31 182 GLU A O 1
ATOM 1445 N N . THR A 1 183 ? 2.570 -2.202 13.735 1.00 84.56 183 THR A N 1
ATOM 1446 C CA . THR A 1 183 ? 1.774 -1.037 14.147 1.00 84.56 183 THR A CA 1
ATOM 1447 C C . THR A 1 183 ? 0.274 -1.188 13.882 1.00 84.56 183 THR A C 1
ATOM 1449 O O . THR A 1 183 ? -0.516 -0.390 14.385 1.00 84.56 183 THR A O 1
ATOM 1452 N N . LEU A 1 184 ? -0.124 -2.212 13.119 1.00 84.19 184 LEU A N 1
ATOM 1453 C CA . LEU A 1 184 ? -1.506 -2.647 12.924 1.00 84.19 184 LEU A CA 1
ATOM 1454 C C . LEU A 1 184 ? -1.669 -4.094 13.432 1.00 84.19 184 LEU A C 1
ATOM 1456 O O . LEU A 1 184 ? -1.957 -5.004 12.640 1.00 84.19 184 LEU A O 1
ATOM 1460 N N . PRO A 1 185 ? -1.466 -4.361 14.740 1.00 84.38 185 PRO A N 1
ATOM 1461 C CA . PRO A 1 185 ? -1.650 -5.695 15.300 1.00 84.38 185 PRO A CA 1
ATOM 1462 C C . PRO A 1 185 ? -3.117 -6.138 15.239 1.00 84.38 185 PRO A C 1
ATOM 1464 O O . PRO A 1 185 ? -4.026 -5.366 14.926 1.00 84.38 185 PRO A O 1
ATOM 1467 N N . VAL A 1 186 ? -3.349 -7.422 15.502 1.00 84.06 186 VAL A N 1
ATOM 1468 C CA . VAL A 1 186 ? -4.705 -7.904 15.782 1.00 84.06 186 VAL A CA 1
ATOM 1469 C C . VAL A 1 186 ? -5.060 -7.432 17.189 1.00 84.06 186 VAL A C 1
ATOM 1471 O O . VAL A 1 186 ? -4.312 -7.705 18.127 1.00 84.06 186 VAL A O 1
ATOM 1474 N N . VAL A 1 187 ? -6.180 -6.729 17.340 1.00 80.75 187 VAL A N 1
ATOM 1475 C CA . VAL A 1 187 ? -6.673 -6.301 18.650 1.00 80.75 187 VAL A CA 1
ATOM 1476 C C . VAL A 1 187 ? -7.205 -7.529 19.389 1.00 80.75 187 VAL A C 1
ATOM 1478 O O . VAL A 1 187 ? -8.040 -8.275 18.869 1.00 80.75 187 VAL A O 1
ATOM 1481 N N . ALA A 1 188 ? -6.699 -7.767 20.600 1.00 74.25 188 ALA A N 1
ATOM 1482 C CA . ALA A 1 188 ? -7.109 -8.904 21.417 1.00 74.25 188 ALA A CA 1
ATOM 1483 C C . ALA A 1 188 ? -8.612 -8.832 21.738 1.00 74.25 188 ALA A C 1
ATOM 1485 O O . ALA A 1 188 ? -9.101 -7.805 22.204 1.00 74.25 188 ALA A O 1
ATOM 1486 N N . GLY A 1 189 ? -9.343 -9.924 21.491 1.00 70.25 189 GLY A N 1
ATOM 1487 C CA . GLY A 1 189 ? -10.801 -9.964 21.657 1.00 70.25 189 GLY A CA 1
ATOM 1488 C C . GLY A 1 189 ? -11.589 -9.309 20.516 1.00 70.25 189 GLY A C 1
ATOM 1489 O O . GLY A 1 189 ? -12.801 -9.138 20.639 1.00 70.25 189 GLY A O 1
ATOM 1490 N N . GLY A 1 190 ? -10.923 -8.945 19.413 1.00 68.50 190 GLY A N 1
ATOM 1491 C CA . GLY A 1 190 ? -11.568 -8.472 18.192 1.00 68.50 190 GLY A CA 1
ATOM 1492 C C . GLY A 1 190 ? -12.425 -9.552 17.504 1.00 68.50 190 GLY A C 1
ATOM 1493 O O . GLY A 1 190 ? -12.264 -10.749 17.745 1.00 68.50 190 GLY A O 1
ATOM 1494 N N . PRO A 1 191 ? -13.334 -9.165 16.598 1.00 70.94 191 PRO A N 1
ATOM 1495 C CA . PRO A 1 191 ? -14.312 -10.080 16.002 1.00 70.94 191 PRO A CA 1
ATOM 1496 C C . PRO A 1 191 ? -13.694 -11.192 15.134 1.00 70.94 191 PRO A C 1
ATOM 1498 O O . PRO A 1 191 ? -14.353 -12.196 14.878 1.00 70.94 191 PRO A O 1
ATOM 1501 N N . GLY A 1 192 ? -12.448 -11.034 14.681 1.00 63.38 192 GLY A N 1
ATOM 1502 C CA . GLY A 1 192 ? -11.694 -12.021 13.904 1.00 63.38 192 GLY A CA 1
ATOM 1503 C C . GLY A 1 192 ? -10.648 -12.807 14.697 1.00 63.38 192 GLY A C 1
ATOM 1504 O O . GLY A 1 192 ? -9.969 -13.645 14.104 1.00 63.38 192 GLY A O 1
ATOM 1505 N N .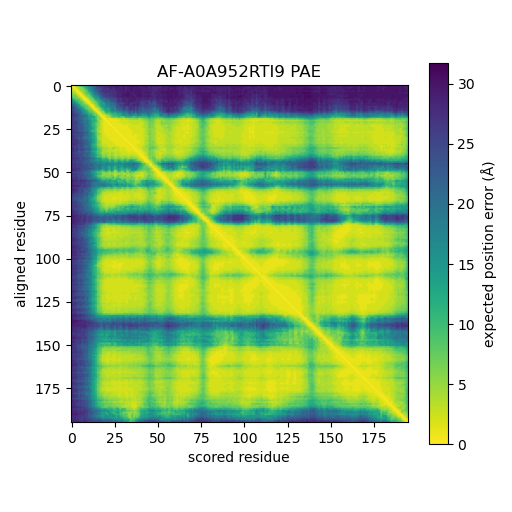 THR A 1 193 ? -10.495 -12.591 16.012 1.00 63.25 193 THR A N 1
ATOM 1506 C CA . THR A 1 193 ? -9.712 -13.527 16.836 1.00 63.25 193 THR A CA 1
ATOM 1507 C C . THR A 1 193 ? -10.504 -14.821 16.992 1.00 63.25 193 THR A C 1
ATOM 1509 O O . THR A 1 193 ? -11.483 -14.869 17.733 1.00 63.25 193 THR A O 1
ATOM 1512 N N . ILE A 1 194 ? -10.105 -15.866 16.262 1.00 55.69 194 ILE A N 1
ATOM 1513 C CA . ILE A 1 194 ? -10.593 -17.226 16.502 1.00 55.69 194 ILE A CA 1
ATOM 1514 C C . ILE A 1 194 ? -10.037 -17.649 17.867 1.00 55.69 194 ILE A C 1
ATOM 1516 O O . ILE A 1 194 ? -8.820 -17.636 18.057 1.00 55.69 194 ILE A O 1
ATOM 1520 N N . ALA A 1 195 ? -10.939 -17.926 18.810 1.00 50.31 195 ALA A N 1
ATOM 1521 C CA . ALA A 1 195 ? -10.619 -18.432 20.144 1.00 50.31 195 ALA A CA 1
ATOM 1522 C C . ALA A 1 195 ? -9.975 -19.825 20.100 1.00 50.31 195 ALA A C 1
ATOM 1524 O O . ALA A 1 195 ? -10.344 -20.617 19.200 1.00 50.31 195 ALA A O 1
#

Secondary structure (DSSP, 8-state):
--------SSSSHHHHHHHHHHHHHHHHHHHHHHHTT-EEE--SSSS--EEEEE-TTT--EEEEEEEEE-EEE--STT--EEEEEEEEEHHHHH---SS-EEEEEEEEETTEEEEEEEEHHHHHHHHHHHHHHHHS--SSSPPPPPTTT-SSSEEEEEEEEETTEEEETTEE-GGGBT---TTSPPPTT-TT---

Foldseek 3Di:
DDDDDDDDDDPPPPVVVVVVQQVVQVVVVVVVLLLLVWDWDDDPPDPDCWIWTADPVVRAIAIEREGEFEWDWDPDPVGAKIKTKTWDFLCVLPDDDPHWYWYWYWYDDPPDTKTFTGTSVRVSVLVVVLLVVLVVDDDDDDRDDDSVRDPDRIDIWMWMDGPLWIDISRDTRSVRIVDDDPVSGRDPPRNNPDD

Mean predicted aligned error: 9.84 Å

Solvent-accessible surface area (backbone atoms only — not comparable to full-atom values): 11541 Å² total; per-residue (Å²): 135,90,82,85,81,86,86,80,84,85,82,73,65,67,70,53,56,58,50,52,52,42,47,52,40,44,52,51,57,50,50,53,41,40,31,31,44,35,48,77,46,73,61,88,87,54,101,56,84,46,35,38,38,34,40,85,88,77,70,47,62,40,33,37,37,60,48,47,21,71,58,42,79,50,96,54,97,80,73,65,35,41,33,29,58,41,78,44,50,50,59,69,51,68,54,87,59,98,53,56,46,30,39,35,44,34,38,50,52,92,97,44,80,46,40,31,42,42,48,35,71,59,54,42,48,48,48,51,52,36,48,58,58,44,74,74,59,85,69,98,70,84,68,73,74,53,81,89,76,50,93,57,54,73,32,85,42,52,37,43,37,42,83,86,42,31,32,38,66,92,38,82,41,39,90,23,50,79,34,72,48,86,92,58,58,72,42,86,88,17,85,53,59,81,127